Protein AF-A0A8J6HK94-F1 (afdb_monomer_lite)

Sequence (339 aa):
MFYIADLSDGECIRSDGLNLTQTWIENHKDFKSAFVTNNEGLEKVSDDVDYLLGLFYHDHLPYDLLRDKDPKGTPSLSQMTQKGLNILKRNENGFVLLVEGGRIDHGHHKNYARLALEESSEFDKTVSLIIEECGPDTLIIVTADHSHVMTLNGYGRRGNDILGYGIETEDDKPALTLTYANGPGFRYHYRSNESSILGPWIDVRNDTNRLNNPKYRQLATFELDDETHGGEDVGIFATGPGSHLIRGVIEQNYVAHLVSYAACIGPRANMNSHCNHIRSSGSKQVVLELDPRDARVAGSIPTQGEIKKKGYILSRDSEVTLSHWSRSIELVIMPLIVL

Radius of gyration: 25.7 Å; chains: 1; bounding box: 77×51×61 Å

Foldseek 3Di:
DAADQPDPPDGPQDPVNDHVVVVVCVVCVVFQEAEEAFQLRLVPDDLQGPYYDYHPDRDDADQPVPWDPDRNIHDALLSVLVSVLSNQVVPQQAAEAERELVVLQVCQQLQLNLSNVSSLVSLVVNLVSCVVSDDLLEKEKEKAPFAFQKDQDADCDPPDDCLAFRDDDPPQQTHGRIAGQEHQLQVVQAQQPDDDPVHRGDDPVPPPCSPVPSSNHHHYDYYDNTGDTDDDGMDMAIHHFQRVVPDDDDDPVVVVLSVCCRQLHDDNVVVNPVSVVLCVVDPDPPPPPDDPVVPPDDDDDDDDDDDDDDDDDDDDDDDDPPPPPPTGYYYYYYHDHHD

InterPro domains:
  IPR001952 Alkaline phosphatase [PF00245] (13-265)
  IPR001952 Alkaline phosphatase [PTHR11596] (10-271)
  IPR001952 Alkaline phosphatase [SM00098] (2-266)
  IPR017850 Alkaline-phosphatase-like, core domain superfamily [G3DSA:3.40.720.10] (4-275)
  IPR017850 Alkaline-phosphatase-like, core domain superfamily [SSF53649] (11-268)

pLDDT: mean 79.98, std 24.61, range [23.39, 98.75]

Organism: Tenebrio molitor (NCBI:txid7067)

Secondary structure (DSSP, 8-state):
----TT-SS-----TT---HHHHHHHHTTTS-EEEE-SHHHHHHS-TT-SEEEE--SSSSPPPGGGS--STTS---HHHHHHHHHHHHTT-TT--EEE---THHHHHHHTT-HHHHHHHHHHHHHHHHHHHHHS-TTEEEEEE-S-EESEEE-TTPPTT--TTSBS---SSS---BSEEEEEETHHHHHB-TT--BTTBTB--TTT-THHHH-TTPPPPEEEE-SSPPEE-S---EEEESTTGGG--SS--TTHHHHHHHHHTT-STTGGG-HHHHHHHHHS---------TTS--------------------------------S--EEEEEE----

Structure (mmCIF, N/CA/C/O backbone):
data_AF-A0A8J6HK94-F1
#
_entry.id   AF-A0A8J6HK94-F1
#
loop_
_atom_site.group_PDB
_atom_site.id
_atom_site.type_symbol
_atom_site.label_atom_id
_atom_site.label_alt_id
_atom_site.label_comp_id
_atom_site.label_asym_id
_atom_site.label_entity_id
_atom_site.label_seq_id
_atom_site.pdbx_PDB_ins_code
_atom_site.Cartn_x
_atom_site.Cartn_y
_atom_site.Cartn_z
_atom_site.occupancy
_atom_site.B_iso_or_equiv
_atom_site.auth_seq_id
_atom_site.auth_comp_id
_atom_site.auth_asym_id
_atom_site.auth_atom_id
_atom_site.pdbx_PDB_model_num
ATOM 1 N N . MET A 1 1 ? -0.524 16.997 9.187 1.00 48.81 1 MET A N 1
ATOM 2 C CA . MET A 1 1 ? 0.515 15.953 9.217 1.00 48.81 1 MET A CA 1
ATOM 3 C C . MET A 1 1 ? 1.126 15.955 10.606 1.00 48.81 1 MET A C 1
ATOM 5 O O . MET A 1 1 ? 1.497 17.029 11.082 1.00 48.81 1 MET A O 1
ATOM 9 N N . PHE A 1 2 ? 1.080 14.809 11.287 1.00 56.72 2 PHE A N 1
ATOM 10 C CA . PHE A 1 2 ? 1.763 14.608 12.563 1.00 56.72 2 PHE A CA 1
ATOM 11 C C . PHE A 1 2 ? 3.268 14.543 12.300 1.00 56.72 2 PHE A C 1
ATOM 13 O O . PHE A 1 2 ? 3.672 13.961 11.300 1.00 56.72 2 PHE A O 1
ATOM 20 N N . TYR A 1 3 ? 4.074 15.127 13.182 1.00 59.38 3 TYR A N 1
ATOM 21 C CA . TYR A 1 3 ? 5.528 15.011 13.126 1.00 59.38 3 TYR A CA 1
ATOM 22 C C . TYR A 1 3 ? 6.021 14.428 14.442 1.00 59.38 3 TYR A C 1
ATOM 24 O O . TYR A 1 3 ? 5.521 14.779 15.514 1.00 59.38 3 TYR A O 1
ATOM 32 N N . ILE A 1 4 ? 6.972 13.503 14.351 1.00 57.88 4 ILE A N 1
ATOM 33 C CA . ILE A 1 4 ? 7.616 12.905 15.516 1.00 57.88 4 ILE A CA 1
ATOM 34 C C . ILE A 1 4 ? 8.701 13.886 15.953 1.00 57.88 4 ILE A C 1
ATOM 36 O O . ILE A 1 4 ? 9.696 14.058 15.258 1.00 57.88 4 ILE A O 1
ATOM 40 N N . ALA A 1 5 ? 8.487 14.555 17.082 1.00 49.81 5 ALA A N 1
ATOM 41 C CA . ALA A 1 5 ? 9.364 15.626 17.554 1.00 49.81 5 ALA A CA 1
ATOM 42 C C . ALA A 1 5 ? 10.731 15.142 18.087 1.00 49.81 5 ALA A C 1
ATOM 44 O O . ALA A 1 5 ? 11.550 15.978 18.438 1.00 49.81 5 ALA A O 1
ATOM 45 N N . ASP A 1 6 ? 10.978 13.828 18.162 1.00 48.09 6 ASP A N 1
ATOM 46 C CA . ASP A 1 6 ? 12.102 13.257 18.927 1.00 48.09 6 ASP A CA 1
ATOM 47 C C . ASP A 1 6 ? 12.980 12.280 18.117 1.00 48.09 6 ASP A C 1
ATOM 49 O O . ASP A 1 6 ? 13.574 11.349 18.657 1.00 48.09 6 ASP A O 1
ATOM 53 N N . LEU A 1 7 ? 13.049 12.452 16.792 1.00 52.72 7 LEU A N 1
ATOM 54 C CA . LEU A 1 7 ? 14.041 11.759 15.965 1.00 52.72 7 LEU A CA 1
ATOM 55 C C . LEU A 1 7 ? 15.179 12.736 15.667 1.00 52.72 7 LEU A C 1
ATOM 57 O O . LEU A 1 7 ? 14.986 13.750 15.003 1.00 52.72 7 LEU A O 1
ATOM 61 N N . SER A 1 8 ? 16.359 12.421 16.193 1.00 43.81 8 SER A N 1
ATOM 62 C CA . SER A 1 8 ? 17.569 13.248 16.276 1.00 43.81 8 SER A CA 1
ATOM 63 C C . SER A 1 8 ? 18.220 13.667 14.945 1.00 43.81 8 SER A C 1
ATOM 65 O O . SER A 1 8 ? 19.359 14.121 14.960 1.00 43.81 8 SER A O 1
ATOM 67 N N . ASP A 1 9 ? 17.521 13.565 13.815 1.00 45.78 9 ASP A N 1
ATOM 68 C CA . ASP A 1 9 ? 17.998 13.967 12.491 1.00 45.78 9 ASP A CA 1
ATOM 69 C C . ASP A 1 9 ? 16.973 14.890 11.815 1.00 45.78 9 ASP A C 1
ATOM 71 O O . ASP A 1 9 ? 16.098 14.450 11.074 1.00 45.78 9 ASP A O 1
ATOM 75 N N . GLY A 1 10 ? 17.098 16.197 12.072 1.00 51.34 10 GLY A N 1
ATOM 76 C CA . GLY A 1 10 ? 16.345 17.243 11.375 1.00 51.34 10 GLY A CA 1
ATOM 77 C C . GLY A 1 10 ? 14.886 17.349 11.815 1.00 51.34 10 GLY A C 1
ATOM 78 O O . GLY A 1 10 ? 13.990 16.810 11.172 1.00 51.34 10 GLY A O 1
ATOM 79 N N . GLU A 1 11 ? 14.641 18.102 12.890 1.00 57.59 11 GLU A N 1
ATOM 80 C CA . GLU A 1 11 ? 13.293 18.392 13.384 1.00 57.59 11 GLU A CA 1
ATOM 81 C C . GLU A 1 11 ? 12.417 18.987 12.269 1.00 57.59 11 GLU A C 1
ATOM 83 O O . GLU A 1 11 ? 12.593 20.131 11.840 1.00 57.59 11 GLU A O 1
ATOM 88 N N . CYS A 1 12 ? 11.437 18.215 11.796 1.00 64.88 12 CYS A N 1
ATOM 89 C CA . CYS A 1 12 ? 10.386 18.749 10.946 1.00 64.88 12 CYS A CA 1
ATOM 90 C C . CYS A 1 12 ? 9.382 19.488 11.841 1.00 64.88 12 CYS A C 1
ATOM 92 O O . CYS A 1 12 ? 8.407 18.920 12.337 1.00 64.88 12 CYS A O 1
ATOM 94 N N . ILE A 1 13 ? 9.672 20.758 12.119 1.00 70.94 13 ILE A N 1
ATOM 95 C CA . ILE A 1 13 ? 8.821 21.613 12.946 1.00 70.94 13 ILE A CA 1
ATOM 96 C C . ILE A 1 13 ? 7.705 22.182 12.073 1.00 70.94 13 ILE A C 1
ATOM 98 O O . ILE A 1 13 ? 7.950 22.794 11.030 1.00 70.94 13 ILE A O 1
ATOM 102 N N . ARG A 1 14 ? 6.457 22.025 12.517 1.00 83.88 14 ARG A N 1
ATOM 103 C CA . ARG A 1 14 ? 5.319 22.680 11.867 1.00 83.88 14 ARG A CA 1
ATOM 104 C C . ARG A 1 14 ? 5.453 24.197 11.968 1.00 83.88 14 ARG A C 1
ATOM 106 O O . ARG A 1 14 ? 5.714 24.735 13.041 1.00 83.88 14 ARG A O 1
ATOM 113 N N . SER A 1 15 ? 5.172 24.905 10.876 1.00 89.75 15 SER A N 1
ATOM 114 C CA . SER A 1 15 ? 5.234 26.374 10.840 1.00 89.75 15 SER A CA 1
ATOM 115 C C . SER A 1 15 ? 4.196 27.070 11.729 1.00 89.75 15 SER A C 1
ATOM 117 O O . SER A 1 15 ? 4.314 28.265 11.975 1.00 89.75 15 SER A O 1
ATOM 119 N N . ASP A 1 16 ? 3.169 26.350 12.188 1.00 92.12 16 ASP A N 1
ATOM 120 C CA . ASP A 1 16 ? 2.157 26.849 13.124 1.00 92.12 16 ASP A CA 1
ATOM 121 C C . ASP A 1 16 ? 2.530 26.630 14.602 1.00 92.12 16 ASP A C 1
ATOM 123 O O . ASP A 1 16 ? 1.756 26.993 15.485 1.00 92.12 16 ASP A O 1
ATOM 127 N N . GLY A 1 17 ? 3.705 26.053 14.882 1.00 88.56 17 GLY A N 1
ATOM 128 C CA . GLY A 1 17 ? 4.201 25.810 16.238 1.00 88.56 17 GLY A CA 1
ATOM 129 C C . GLY A 1 17 ? 3.432 24.737 17.015 1.00 88.56 17 GLY A C 1
ATOM 130 O O . GLY A 1 17 ? 3.686 24.558 18.205 1.00 88.56 17 GLY A O 1
ATOM 131 N N . LEU A 1 18 ? 2.496 24.023 16.378 1.00 88.06 18 LEU A N 1
ATOM 132 C CA . LEU A 1 18 ? 1.714 22.982 17.040 1.00 88.06 18 LEU A CA 1
ATOM 133 C C . LEU A 1 18 ? 2.488 21.664 17.096 1.00 88.06 18 LEU A C 1
ATOM 135 O O . LEU A 1 18 ? 3.016 21.193 16.090 1.00 88.06 18 LEU A O 1
ATOM 139 N N . ASN A 1 19 ? 2.468 21.011 18.257 1.00 90.25 19 ASN A N 1
ATOM 140 C CA . ASN A 1 19 ? 2.889 19.622 18.395 1.00 90.25 19 ASN A CA 1
ATOM 141 C C . ASN A 1 19 ? 1.649 18.718 18.421 1.00 90.25 19 ASN A C 1
ATOM 143 O O . ASN A 1 19 ? 1.038 18.505 19.466 1.00 90.25 19 ASN A O 1
ATOM 147 N N . LEU A 1 20 ? 1.271 18.189 17.255 1.00 92.62 20 LEU A N 1
ATOM 148 C CA . LEU A 1 20 ? 0.042 17.404 17.120 1.00 92.62 20 LEU A CA 1
ATOM 149 C C . LEU A 1 20 ? 0.107 16.044 17.823 1.00 92.62 20 LEU A C 1
ATOM 151 O O . LEU A 1 20 ? -0.939 15.550 18.237 1.00 92.62 20 LEU A O 1
ATOM 155 N N . THR A 1 21 ? 1.289 15.437 17.983 1.00 92.19 21 THR A N 1
ATOM 156 C CA . THR A 1 21 ? 1.405 14.184 18.750 1.00 92.19 21 THR A CA 1
ATOM 157 C C . THR A 1 21 ? 1.148 14.457 20.226 1.00 92.19 21 THR A C 1
ATOM 159 O O . THR A 1 21 ? 0.360 13.745 20.842 1.00 92.19 21 THR A O 1
ATOM 162 N N . GLN A 1 22 ? 1.686 15.557 20.757 1.00 92.62 22 GLN A N 1
ATOM 163 C CA . GLN A 1 22 ? 1.382 16.010 22.112 1.00 92.62 22 GLN A CA 1
ATOM 164 C C . GLN A 1 22 ? -0.104 16.358 22.280 1.00 92.62 22 GLN A C 1
ATOM 166 O O . GLN A 1 22 ? -0.733 15.899 23.229 1.00 92.62 22 GLN A O 1
ATOM 171 N N . THR A 1 23 ? -0.698 17.092 21.332 1.00 94.62 23 THR A N 1
ATOM 172 C CA . THR A 1 23 ? -2.143 17.388 21.349 1.00 94.62 23 THR A CA 1
ATOM 173 C C . THR A 1 23 ? -2.983 16.109 21.348 1.00 94.62 23 THR A C 1
ATOM 175 O O . THR A 1 23 ? -3.980 16.022 22.061 1.00 94.62 23 THR A O 1
ATOM 178 N N . TRP A 1 24 ? -2.588 15.092 20.578 1.00 96.00 24 TRP A N 1
ATOM 179 C CA . TRP A 1 24 ? -3.278 13.804 20.568 1.00 96.00 24 TRP A CA 1
ATOM 180 C C . TRP A 1 24 ? -3.166 13.091 21.917 1.00 96.00 24 TRP A C 1
ATOM 182 O O . TRP A 1 24 ? -4.187 12.646 22.435 1.00 96.00 24 TRP A O 1
ATOM 192 N N . ILE A 1 25 ? -1.974 13.039 22.517 1.00 95.69 25 ILE A N 1
ATOM 193 C CA . ILE A 1 25 ? -1.759 12.435 23.843 1.00 95.69 25 ILE A CA 1
ATOM 194 C C . ILE A 1 25 ? -2.631 13.136 24.896 1.00 95.69 25 ILE A C 1
ATOM 196 O O . ILE A 1 25 ? -3.315 12.478 25.676 1.00 95.69 25 ILE A O 1
ATOM 200 N N . GLU A 1 26 ? -2.664 14.469 24.889 1.00 96.62 26 GLU A N 1
ATOM 201 C CA . GLU A 1 26 ? -3.460 15.262 25.833 1.00 96.62 26 GLU A CA 1
ATOM 202 C C . GLU A 1 26 ? -4.966 15.042 25.676 1.00 96.62 26 GLU A C 1
ATOM 204 O O . GLU A 1 26 ? -5.674 14.927 26.679 1.00 96.62 26 GLU A O 1
ATOM 209 N N . ASN A 1 27 ? -5.452 14.924 24.438 1.00 97.25 27 ASN A N 1
ATOM 210 C CA . ASN A 1 27 ? -6.862 14.661 24.148 1.00 97.25 27 ASN A CA 1
ATOM 211 C C . ASN A 1 27 ? -7.305 13.233 24.510 1.00 97.25 27 ASN A C 1
ATOM 213 O O . ASN A 1 27 ? -8.503 12.994 24.638 1.00 97.25 27 ASN A O 1
ATOM 217 N N . HIS A 1 28 ? -6.367 12.297 24.697 1.00 97.25 28 HIS A N 1
ATOM 218 C CA . HIS A 1 28 ? -6.658 10.899 25.035 1.00 97.25 28 HIS A CA 1
ATOM 219 C C . HIS A 1 28 ? -6.152 10.486 26.428 1.00 97.25 28 HIS A C 1
ATOM 221 O O . HIS A 1 28 ? -6.109 9.295 26.740 1.00 97.25 28 HIS A O 1
ATOM 227 N N . LYS A 1 29 ? -5.792 11.451 27.287 1.00 95.38 29 LYS A N 1
ATOM 228 C CA . LYS A 1 29 ? -5.241 11.205 28.635 1.00 95.38 29 LYS A CA 1
ATOM 229 C C . LYS A 1 29 ? -6.205 10.501 29.599 1.00 95.38 29 LYS A C 1
ATOM 231 O O . LYS A 1 29 ? -5.758 9.864 30.546 1.00 95.38 29 LYS A O 1
ATOM 236 N N . ASP A 1 30 ? -7.510 10.645 29.365 1.00 97.62 30 ASP A N 1
ATOM 237 C CA . ASP A 1 30 ? -8.571 10.049 30.186 1.00 97.62 30 ASP A CA 1
ATOM 238 C C . ASP A 1 30 ? -8.948 8.630 29.706 1.00 97.62 30 ASP A C 1
ATOM 240 O O . ASP A 1 30 ? -9.815 7.982 30.290 1.00 97.62 30 ASP A O 1
ATOM 244 N N . PHE A 1 31 ? -8.282 8.137 28.655 1.00 97.00 31 PHE A N 1
ATOM 245 C CA . PHE A 1 31 ? -8.446 6.800 28.088 1.00 97.00 31 PHE A CA 1
ATOM 246 C C . PHE A 1 31 ? -7.160 5.988 28.233 1.00 97.00 31 PHE A C 1
ATOM 248 O O . PHE A 1 31 ? -6.067 6.535 28.405 1.00 97.00 31 PHE A O 1
ATOM 255 N N . LYS A 1 32 ? -7.258 4.664 28.089 1.00 97.00 32 LYS A N 1
ATOM 256 C CA . LYS A 1 32 ? -6.085 3.798 27.984 1.00 97.00 32 LYS A CA 1
ATOM 257 C C . LYS A 1 32 ? -5.455 3.963 26.600 1.00 97.00 32 LYS A C 1
ATOM 259 O O . LYS A 1 32 ? -5.729 3.186 25.692 1.00 97.00 32 LYS A O 1
ATOM 264 N N . SER A 1 33 ? -4.639 4.996 26.424 1.00 97.38 33 SER A N 1
ATOM 265 C CA . SER A 1 33 ? -4.017 5.339 25.144 1.00 97.38 33 SER A CA 1
ATOM 266 C C . SER A 1 33 ? -2.517 5.037 25.102 1.00 97.38 33 SER A C 1
ATOM 268 O O . SER A 1 33 ? -1.842 5.004 26.132 1.00 97.38 33 SER A O 1
ATOM 270 N N . ALA A 1 34 ? -1.987 4.797 23.902 1.00 97.62 34 ALA A N 1
ATOM 271 C CA . ALA A 1 34 ? -0.559 4.606 23.670 1.00 97.62 34 ALA A CA 1
ATOM 272 C C . ALA A 1 34 ? -0.090 5.334 22.401 1.00 97.62 34 ALA A C 1
ATOM 274 O O . ALA A 1 34 ? -0.760 5.304 21.368 1.00 97.62 34 ALA A O 1
ATOM 275 N N . PHE A 1 35 ? 1.090 5.951 22.482 1.00 97.19 35 PHE A N 1
ATOM 276 C CA . PHE A 1 35 ? 1.814 6.525 21.349 1.00 97.19 35 PHE A CA 1
ATOM 277 C C . PHE A 1 35 ? 3.153 5.798 21.187 1.00 97.19 35 PHE A C 1
ATOM 279 O O . PHE A 1 35 ? 3.913 5.694 22.151 1.00 97.19 35 PHE A O 1
ATOM 286 N N . VAL A 1 36 ? 3.433 5.268 19.993 1.00 97.38 36 VAL A N 1
ATOM 287 C CA . VAL A 1 36 ? 4.621 4.437 19.724 1.00 97.38 36 VAL A CA 1
ATOM 288 C C . VAL A 1 36 ? 5.281 4.789 18.397 1.00 97.38 36 VAL A C 1
ATOM 290 O O . VAL A 1 36 ? 4.616 5.218 17.455 1.00 97.38 36 VAL A O 1
ATOM 293 N N . THR A 1 37 ? 6.597 4.580 18.321 1.00 96.50 37 THR A N 1
ATOM 294 C CA . THR A 1 37 ? 7.414 5.024 17.179 1.00 96.50 37 THR A CA 1
ATOM 295 C C . THR A 1 37 ? 8.379 3.976 16.625 1.00 96.50 37 THR A C 1
ATOM 297 O O . THR A 1 37 ? 9.155 4.277 15.726 1.00 96.50 37 THR A O 1
ATOM 300 N N . ASN A 1 38 ? 8.345 2.735 17.120 1.00 97.00 38 ASN A N 1
ATOM 301 C CA . ASN A 1 38 ? 9.201 1.641 16.641 1.00 97.00 38 ASN A CA 1
ATOM 302 C C . ASN A 1 38 ? 8.574 0.257 16.894 1.00 97.00 38 ASN A C 1
ATOM 304 O O . ASN A 1 38 ? 7.516 0.155 17.524 1.00 97.00 38 ASN A O 1
ATOM 308 N N . ASN A 1 39 ? 9.250 -0.793 16.413 1.00 98.00 39 ASN A N 1
ATOM 309 C CA . ASN A 1 39 ? 8.874 -2.202 16.588 1.00 98.00 39 ASN A CA 1
ATOM 310 C C . ASN A 1 39 ? 8.616 -2.583 18.051 1.00 98.00 39 ASN A C 1
ATOM 312 O O . ASN A 1 39 ? 7.545 -3.088 18.378 1.00 98.00 39 ASN A O 1
ATOM 316 N N . GLU A 1 40 ? 9.573 -2.304 18.937 1.00 98.00 40 GLU A N 1
ATOM 317 C CA . GLU A 1 40 ? 9.483 -2.643 20.362 1.00 98.00 40 GLU A CA 1
ATOM 318 C C . GLU A 1 40 ? 8.292 -1.953 21.036 1.00 98.00 40 GLU A C 1
ATOM 320 O O . GLU A 1 40 ? 7.593 -2.552 21.854 1.00 98.00 40 GLU A O 1
ATOM 325 N N . GLY A 1 41 ? 8.061 -0.684 20.695 1.00 97.94 41 GLY A N 1
ATOM 326 C CA . GLY A 1 41 ? 6.915 0.079 21.163 1.00 97.94 41 GLY A CA 1
ATOM 327 C C . GLY A 1 41 ? 5.612 -0.588 20.745 1.00 97.94 41 GLY A C 1
ATOM 328 O O . GLY A 1 41 ? 4.784 -0.869 21.605 1.00 97.94 41 GLY A O 1
ATOM 329 N N . LEU A 1 42 ? 5.453 -0.889 19.453 1.00 98.44 42 LEU A N 1
ATOM 330 C CA . LEU A 1 42 ? 4.248 -1.531 18.921 1.00 98.44 42 LEU A CA 1
ATOM 331 C C . LEU A 1 42 ? 3.978 -2.898 19.567 1.00 98.44 42 LEU A C 1
ATOM 333 O O . LEU A 1 42 ? 2.838 -3.193 19.924 1.00 98.44 42 LEU A O 1
ATOM 337 N N . GLU A 1 43 ? 5.017 -3.714 19.741 1.00 97.62 43 GLU A N 1
ATOM 338 C CA . GLU A 1 43 ? 4.916 -5.051 20.335 1.00 97.62 43 GLU A CA 1
ATOM 339 C C . GLU A 1 43 ? 4.442 -4.999 21.794 1.00 97.62 43 GLU A C 1
ATOM 341 O O . GLU A 1 43 ? 3.563 -5.764 22.191 1.00 97.62 43 GLU A O 1
ATOM 346 N N . LYS A 1 44 ? 4.978 -4.061 22.585 1.00 97.75 44 LYS A N 1
ATOM 347 C CA . LYS A 1 44 ? 4.665 -3.923 24.017 1.00 97.75 44 LYS A CA 1
ATOM 348 C C . LYS A 1 44 ? 3.296 -3.316 24.305 1.00 97.75 44 LYS A C 1
ATOM 350 O O . LYS A 1 44 ? 2.840 -3.390 25.449 1.00 97.75 44 LYS A O 1
ATOM 355 N N . VAL A 1 45 ? 2.651 -2.689 23.320 1.00 97.94 45 VAL A N 1
ATOM 356 C CA . VAL A 1 45 ? 1.298 -2.155 23.506 1.00 97.94 45 VAL A CA 1
ATOM 357 C C . VAL A 1 45 ? 0.349 -3.311 23.781 1.00 97.94 45 VAL A C 1
ATOM 359 O O . VAL A 1 45 ? 0.205 -4.225 22.969 1.00 97.94 45 VAL A O 1
ATOM 362 N N . SER A 1 46 ? -0.313 -3.242 24.933 1.00 97.19 46 SER A N 1
ATOM 363 C CA . SER A 1 46 ? -1.362 -4.187 25.292 1.00 97.19 46 SER A CA 1
ATOM 364 C C . SER A 1 46 ? -2.531 -4.071 24.321 1.00 97.19 46 SER A C 1
ATOM 366 O O . SER A 1 46 ? -2.942 -2.965 23.976 1.00 97.19 46 SER A O 1
ATOM 368 N N . ASP A 1 47 ? -3.105 -5.200 23.922 1.00 97.31 47 ASP A N 1
ATOM 369 C CA . ASP A 1 47 ? -4.211 -5.218 22.960 1.00 97.31 47 ASP A CA 1
ATOM 370 C C . ASP A 1 47 ? -5.489 -4.579 23.525 1.00 97.31 47 ASP A C 1
ATOM 372 O O . ASP A 1 47 ? -6.388 -4.228 22.767 1.00 97.31 47 ASP A O 1
ATOM 376 N N . ASP A 1 48 ? -5.565 -4.378 24.848 1.00 97.19 48 ASP A N 1
ATOM 377 C CA . ASP A 1 48 ? -6.719 -3.789 25.517 1.00 97.19 48 ASP A CA 1
ATOM 378 C C . ASP A 1 48 ? -6.749 -2.240 25.551 1.00 97.19 48 ASP A C 1
ATOM 380 O O . ASP A 1 48 ? -7.627 -1.670 26.199 1.00 97.19 48 ASP A O 1
ATOM 384 N N . VAL A 1 49 ? -5.833 -1.547 24.859 1.00 97.88 49 VAL A N 1
ATOM 385 C CA . VAL A 1 49 ? -5.824 -0.069 24.745 1.00 97.88 49 VAL A CA 1
ATOM 386 C C . VAL A 1 49 ? -7.063 0.479 24.034 1.00 97.88 49 VAL A C 1
ATOM 388 O O . VAL A 1 49 ? -7.500 -0.066 23.029 1.00 97.88 49 VAL A O 1
ATOM 391 N N . ASP A 1 50 ? -7.619 1.589 24.506 1.00 97.19 50 ASP A N 1
ATOM 392 C CA . ASP A 1 50 ? -8.742 2.265 23.847 1.00 97.19 50 ASP A CA 1
ATOM 393 C C . ASP A 1 50 ? -8.296 2.963 22.552 1.00 97.19 50 ASP A C 1
ATOM 395 O O . ASP A 1 50 ? -9.016 2.951 21.556 1.00 97.19 50 ASP A O 1
ATOM 399 N N . TYR A 1 51 ? -7.093 3.551 22.558 1.00 97.88 51 TYR A N 1
ATOM 400 C CA . TYR A 1 51 ? -6.544 4.303 21.428 1.00 97.88 51 TYR A CA 1
ATOM 401 C C . TYR A 1 51 ? -5.052 4.025 21.236 1.00 97.88 51 TYR A C 1
ATOM 403 O O . TYR A 1 51 ? -4.269 4.067 22.184 1.00 97.88 51 TYR A O 1
ATOM 411 N N . LEU A 1 52 ? -4.639 3.810 19.989 1.00 98.12 52 LEU A N 1
ATOM 412 C CA . LEU A 1 52 ? -3.239 3.642 19.608 1.00 98.12 52 LEU A CA 1
ATOM 413 C C . LEU A 1 52 ? -2.903 4.581 18.449 1.00 98.12 52 LEU A C 1
ATOM 415 O O . LEU A 1 52 ? -3.559 4.538 17.411 1.00 98.12 52 LEU A O 1
ATOM 419 N N . LEU A 1 53 ? -1.851 5.383 18.613 1.00 98.19 53 LEU A N 1
ATOM 420 C CA . LEU A 1 53 ? -1.220 6.129 17.527 1.00 98.19 53 LEU A CA 1
ATOM 421 C C . LEU A 1 53 ? 0.202 5.602 17.316 1.00 98.19 53 LEU A C 1
ATOM 423 O O . LEU A 1 53 ? 1.076 5.778 18.165 1.00 98.19 53 LEU A O 1
ATOM 427 N N . GLY A 1 54 ? 0.430 4.954 16.176 1.00 97.31 54 GLY A N 1
ATOM 428 C CA . GLY A 1 54 ? 1.752 4.514 15.738 1.00 97.31 54 GLY A CA 1
ATOM 429 C C . GLY A 1 54 ? 2.281 5.413 14.627 1.00 97.31 54 GLY A C 1
ATOM 430 O O . GLY A 1 54 ? 1.664 5.485 13.568 1.00 97.31 54 GLY A O 1
ATOM 431 N N . LEU A 1 55 ? 3.409 6.087 14.852 1.00 96.31 55 LEU A N 1
ATOM 432 C CA . LEU A 1 55 ? 4.116 6.867 13.830 1.00 96.31 55 LEU A CA 1
ATOM 433 C C . LEU A 1 55 ? 5.565 6.388 13.788 1.00 96.31 55 LEU A C 1
ATOM 435 O O . LEU A 1 55 ? 6.349 6.731 14.664 1.00 96.31 55 LEU A O 1
ATOM 439 N N . PHE A 1 56 ? 5.917 5.564 12.803 1.00 95.56 56 PHE A N 1
ATOM 440 C CA . PHE A 1 56 ? 7.191 4.830 12.814 1.00 95.56 56 PHE A CA 1
ATOM 441 C C . PHE A 1 56 ? 8.290 5.462 11.956 1.00 95.56 56 PHE A C 1
ATOM 443 O O . PHE A 1 56 ? 9.412 4.970 11.930 1.00 95.56 56 PHE A O 1
ATOM 450 N N . TYR A 1 57 ? 7.983 6.538 11.233 1.00 91.56 57 TYR A N 1
ATOM 451 C CA . TYR A 1 57 ? 8.953 7.249 10.409 1.00 91.56 57 TYR A CA 1
ATOM 452 C C . TYR A 1 57 ? 8.577 8.729 10.296 1.00 91.56 57 TYR A C 1
ATOM 454 O O . TYR A 1 57 ? 7.440 9.111 10.571 1.00 91.56 57 TYR A O 1
ATOM 462 N N . HIS A 1 58 ? 9.545 9.573 9.936 1.00 86.38 58 HIS A N 1
ATOM 463 C CA . HIS A 1 58 ? 9.347 11.025 9.813 1.00 86.38 58 HIS A CA 1
ATOM 464 C C . HIS A 1 58 ? 8.603 11.428 8.527 1.00 86.38 58 HIS A C 1
ATOM 466 O O . HIS A 1 58 ? 8.082 12.537 8.437 1.00 86.38 58 HIS A O 1
ATOM 472 N N . ASP A 1 59 ? 8.570 10.521 7.555 1.00 87.88 59 ASP A N 1
ATOM 473 C CA . ASP A 1 59 ? 7.870 10.612 6.276 1.00 87.88 59 ASP A CA 1
ATOM 474 C C . ASP A 1 59 ? 7.229 9.232 5.992 1.00 87.88 59 ASP A C 1
ATOM 476 O O . ASP A 1 59 ? 6.863 8.511 6.923 1.00 87.88 59 ASP A O 1
ATOM 480 N N . HIS A 1 60 ? 7.122 8.817 4.734 1.00 91.69 60 HIS A N 1
ATOM 481 C CA . HIS A 1 60 ? 6.774 7.459 4.336 1.00 91.69 60 HIS A CA 1
ATOM 482 C C . HIS A 1 60 ? 7.660 6.406 5.009 1.00 91.69 60 HIS A C 1
ATOM 484 O O . HIS A 1 60 ? 8.880 6.565 5.092 1.00 91.69 60 HIS A O 1
ATOM 490 N N . LEU A 1 61 ? 7.060 5.279 5.400 1.00 95.25 61 LEU A N 1
ATOM 491 C CA . LEU A 1 61 ? 7.818 4.118 5.861 1.00 95.25 61 LEU A CA 1
ATOM 492 C C . LEU A 1 61 ? 8.866 3.702 4.809 1.00 95.25 61 LEU A C 1
ATOM 494 O O . LEU A 1 61 ? 8.616 3.820 3.601 1.00 95.25 61 LEU A O 1
ATOM 498 N N . PRO A 1 62 ? 10.041 3.200 5.230 1.00 96.62 62 PRO A N 1
ATOM 499 C CA . PRO A 1 62 ? 10.957 2.549 4.303 1.00 96.62 62 PRO A CA 1
ATOM 500 C C . PRO A 1 62 ? 10.255 1.377 3.599 1.00 96.62 62 PRO A C 1
ATOM 502 O O . PRO A 1 62 ? 9.340 0.775 4.150 1.00 96.62 62 PRO A O 1
ATOM 505 N N . TYR A 1 63 ? 10.716 1.034 2.392 1.00 98.44 63 TYR A N 1
ATOM 506 C CA . TYR A 1 63 ? 10.290 -0.204 1.725 1.00 98.44 63 TYR A CA 1
ATOM 507 C C . TYR A 1 63 ? 10.547 -1.411 2.646 1.00 98.44 63 TYR A C 1
ATOM 509 O O . TYR A 1 63 ? 11.603 -1.449 3.281 1.00 98.44 63 TYR A O 1
ATOM 517 N N . ASP A 1 64 ? 9.658 -2.403 2.695 1.00 97.94 64 ASP A N 1
ATOM 518 C CA . ASP A 1 64 ? 9.764 -3.595 3.548 1.00 97.94 64 ASP A CA 1
ATOM 519 C C . ASP A 1 64 ? 11.087 -4.341 3.337 1.00 97.94 64 ASP A C 1
ATOM 521 O O . ASP A 1 64 ? 11.736 -4.761 4.299 1.00 97.94 64 ASP A O 1
ATOM 525 N N . LEU A 1 65 ? 11.555 -4.421 2.085 1.00 97.56 65 LEU A N 1
ATOM 526 C CA . LEU A 1 65 ? 12.854 -5.020 1.765 1.00 97.56 65 LEU A CA 1
ATOM 527 C C . LEU A 1 65 ? 14.034 -4.264 2.407 1.00 97.56 65 LEU A C 1
ATOM 529 O O . LEU A 1 65 ? 15.073 -4.862 2.678 1.00 97.56 65 LEU A O 1
ATOM 533 N N . LEU A 1 66 ? 13.898 -2.953 2.623 1.00 97.62 66 LEU A N 1
ATOM 534 C CA . LEU A 1 66 ? 14.969 -2.055 3.071 1.00 97.62 66 LEU A CA 1
ATOM 535 C C . LEU A 1 66 ? 14.804 -1.551 4.510 1.00 97.62 66 LEU A C 1
ATOM 537 O O . LEU A 1 66 ? 15.663 -0.806 4.983 1.00 97.62 66 LEU A O 1
ATOM 541 N N . ARG A 1 67 ? 13.706 -1.889 5.188 1.00 96.75 67 ARG A N 1
ATOM 542 C CA . ARG A 1 67 ? 13.435 -1.396 6.537 1.00 96.75 67 ARG A CA 1
ATOM 543 C C . ARG A 1 67 ? 14.378 -2.013 7.561 1.00 96.75 67 ARG A C 1
ATOM 545 O O . ARG A 1 67 ? 14.769 -3.176 7.444 1.00 96.75 67 ARG A O 1
ATOM 552 N N . ASP A 1 68 ? 14.662 -1.251 8.610 1.00 97.38 68 ASP A N 1
ATOM 553 C CA . ASP A 1 68 ? 15.290 -1.798 9.805 1.00 97.38 68 ASP A CA 1
ATOM 554 C C . ASP A 1 68 ? 14.270 -2.661 10.564 1.00 97.38 68 ASP A C 1
ATOM 556 O O . ASP A 1 68 ? 13.174 -2.202 10.902 1.00 97.38 68 ASP A O 1
ATOM 560 N N . LYS A 1 69 ? 14.622 -3.929 10.788 1.00 97.25 69 LYS A N 1
ATOM 561 C CA . LYS A 1 69 ? 13.774 -4.931 11.449 1.00 97.25 69 LYS A CA 1
ATOM 562 C C . LYS A 1 69 ? 14.118 -5.089 12.931 1.00 97.25 69 LYS A C 1
ATOM 564 O O . LYS A 1 69 ? 13.446 -5.856 13.618 1.00 97.25 69 LYS A O 1
ATOM 569 N N . ASP A 1 70 ? 15.126 -4.368 13.420 1.00 97.62 70 ASP A N 1
ATOM 570 C CA . ASP A 1 70 ? 15.529 -4.383 14.820 1.00 97.62 70 ASP A CA 1
ATOM 571 C C . ASP A 1 70 ? 14.436 -3.784 15.725 1.00 97.62 70 ASP A C 1
ATOM 573 O O . ASP A 1 70 ? 13.527 -3.090 15.252 1.00 97.62 70 ASP A O 1
ATOM 577 N N . PRO A 1 71 ? 14.511 -3.984 17.054 1.00 97.38 71 PRO A N 1
ATOM 578 C CA . PRO A 1 71 ? 13.524 -3.447 17.996 1.00 97.38 71 PRO A CA 1
ATOM 579 C C . PRO A 1 71 ? 13.320 -1.922 17.906 1.00 97.38 71 PRO A C 1
ATOM 581 O O . PRO A 1 71 ? 12.236 -1.425 18.208 1.00 97.38 71 PRO A O 1
ATOM 584 N N . LYS A 1 72 ? 14.339 -1.169 17.472 1.00 96.44 72 LYS A N 1
ATOM 585 C CA . LYS A 1 72 ? 14.261 0.288 17.255 1.00 96.44 72 LYS A CA 1
ATOM 586 C C . LYS A 1 72 ? 13.906 0.690 15.819 1.00 96.44 72 LYS A C 1
ATOM 588 O O . LYS A 1 72 ? 13.717 1.877 15.574 1.00 96.44 72 LYS A O 1
ATOM 593 N N . GLY A 1 73 ? 13.788 -0.279 14.916 1.00 96.19 73 GLY A N 1
ATOM 594 C CA . GLY A 1 73 ? 13.371 -0.087 13.535 1.00 96.19 73 GLY A CA 1
ATOM 595 C C . GLY A 1 73 ? 11.854 0.040 13.376 1.00 96.19 73 GLY A C 1
ATOM 596 O O . GLY A 1 73 ? 11.123 0.350 14.323 1.00 96.19 73 GLY A O 1
ATOM 597 N N . THR A 1 74 ? 11.372 -0.223 12.162 1.00 96.69 74 THR A N 1
ATOM 598 C CA . THR A 1 74 ? 9.973 -0.002 11.771 1.00 96.69 74 THR A CA 1
ATOM 599 C C . THR A 1 74 ? 9.217 -1.314 11.530 1.00 96.69 74 THR A C 1
ATOM 601 O O . THR A 1 74 ? 9.796 -2.258 10.968 1.00 96.69 74 THR A O 1
ATOM 604 N N . PRO A 1 75 ? 7.922 -1.380 11.889 1.00 98.19 75 PRO A N 1
ATOM 605 C CA . PRO A 1 75 ? 7.095 -2.558 11.649 1.00 98.19 75 PRO A CA 1
ATOM 606 C C . PRO A 1 75 ? 6.765 -2.720 10.168 1.00 98.19 75 PRO A C 1
ATOM 608 O O . PRO A 1 75 ? 6.724 -1.743 9.420 1.00 98.19 75 PRO A O 1
ATOM 611 N N . SER A 1 76 ? 6.528 -3.961 9.743 1.00 98.50 76 SER A N 1
ATOM 612 C CA . SER A 1 76 ? 5.918 -4.243 8.442 1.00 98.50 76 SER A CA 1
ATOM 613 C C . SER A 1 76 ? 4.429 -3.897 8.430 1.00 98.50 76 SER A C 1
ATOM 615 O O . SER A 1 76 ? 3.799 -3.720 9.480 1.00 98.50 76 SER A O 1
ATOM 617 N N . LEU A 1 77 ? 3.846 -3.862 7.229 1.00 98.44 77 LEU A N 1
ATOM 618 C CA . LEU A 1 77 ? 2.406 -3.688 7.050 1.00 98.44 77 LEU A CA 1
ATOM 619 C C . LEU A 1 77 ? 1.614 -4.789 7.770 1.00 98.44 77 LEU A C 1
ATOM 621 O O . LEU A 1 77 ? 0.650 -4.482 8.478 1.00 98.44 77 LEU A O 1
ATOM 625 N N . SER A 1 78 ? 2.069 -6.041 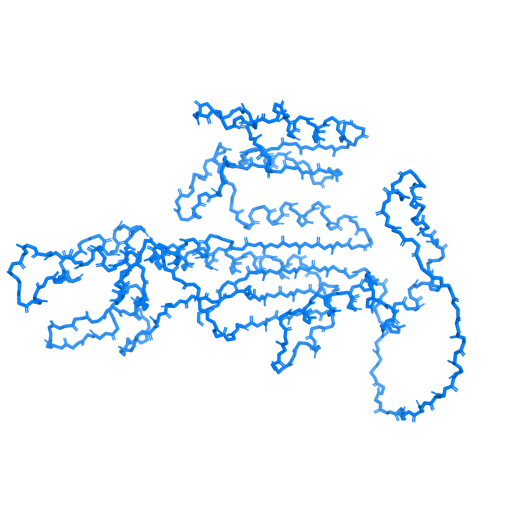7.681 1.00 98.44 78 SER A N 1
ATOM 626 C CA . SER A 1 78 ? 1.467 -7.171 8.397 1.00 98.44 78 SER A CA 1
ATOM 627 C C . SER A 1 78 ? 1.532 -7.009 9.920 1.00 98.44 78 SER A C 1
ATOM 629 O O . SER A 1 78 ? 0.531 -7.230 10.598 1.00 98.44 78 SER A O 1
ATOM 631 N N . GLN A 1 79 ? 2.658 -6.547 10.477 1.00 98.62 79 GLN A N 1
ATOM 632 C CA . GLN A 1 79 ? 2.800 -6.315 11.922 1.00 98.62 79 GLN A CA 1
ATOM 633 C C . GLN A 1 79 ? 1.867 -5.204 12.425 1.00 98.62 79 GLN A C 1
ATOM 635 O O . GLN A 1 79 ? 1.215 -5.364 13.461 1.00 98.62 79 GLN A O 1
ATOM 640 N N . MET A 1 80 ? 1.770 -4.092 11.689 1.00 98.75 80 MET A N 1
ATOM 641 C CA . MET A 1 80 ? 0.835 -3.007 12.014 1.00 98.75 80 MET A CA 1
ATOM 642 C C . MET A 1 80 ? -0.618 -3.480 11.934 1.00 98.75 80 MET A C 1
ATOM 644 O O . MET A 1 80 ? -1.414 -3.198 12.831 1.00 98.75 80 MET A O 1
ATOM 648 N N . THR A 1 81 ? -0.945 -4.244 10.892 1.00 98.50 81 THR A N 1
ATOM 649 C CA . THR A 1 81 ? -2.291 -4.776 10.660 1.00 98.50 81 THR A CA 1
ATOM 650 C C . THR A 1 81 ? -2.696 -5.764 11.745 1.00 98.50 81 THR A C 1
ATOM 652 O O . THR A 1 81 ? -3.785 -5.621 12.295 1.00 98.50 81 THR A O 1
ATOM 655 N N . GLN A 1 82 ? -1.818 -6.695 12.136 1.00 98.50 82 GLN A N 1
ATOM 656 C CA . GLN A 1 82 ? -2.086 -7.624 13.238 1.00 98.50 82 GLN A CA 1
ATOM 657 C C . GLN A 1 82 ? -2.428 -6.872 14.525 1.00 98.50 82 GLN A C 1
ATOM 659 O O . GLN A 1 82 ? -3.427 -7.172 15.176 1.00 98.50 82 GLN A O 1
ATOM 664 N N . LYS A 1 83 ? -1.618 -5.872 14.901 1.00 98.50 83 LYS A N 1
ATOM 665 C CA . LYS A 1 83 ? -1.873 -5.092 16.118 1.00 98.50 83 LYS A CA 1
ATOM 666 C C . LYS A 1 83 ? -3.197 -4.332 16.023 1.00 98.50 83 LYS A C 1
ATOM 668 O O . LYS A 1 83 ? -3.966 -4.336 16.982 1.00 98.50 83 LYS A O 1
ATOM 673 N N . GLY A 1 84 ? -3.479 -3.722 14.870 1.00 98.06 84 GLY A N 1
ATOM 674 C CA . GLY A 1 84 ? -4.756 -3.061 14.601 1.00 98.06 84 GLY A CA 1
ATOM 675 C C . GLY A 1 84 ? -5.943 -4.011 14.767 1.00 98.06 84 GLY A C 1
ATOM 676 O O . GLY A 1 84 ? -6.880 -3.692 15.495 1.00 98.06 84 GLY A O 1
ATOM 677 N N . LEU A 1 85 ? -5.876 -5.205 14.174 1.00 97.38 85 LEU A N 1
ATOM 678 C CA . LEU A 1 85 ? -6.905 -6.239 14.301 1.00 97.38 85 LEU A CA 1
ATOM 679 C C . LEU A 1 85 ? -7.101 -6.681 15.754 1.00 97.38 85 LEU A C 1
ATOM 681 O O . LEU A 1 85 ? -8.239 -6.707 16.220 1.00 97.38 85 LEU A O 1
ATOM 685 N N . ASN A 1 86 ? -6.023 -6.969 16.491 1.00 97.38 86 ASN A N 1
ATOM 686 C CA . ASN A 1 86 ? -6.109 -7.379 17.897 1.00 97.38 86 ASN A CA 1
ATOM 687 C C . ASN A 1 86 ? -6.849 -6.343 18.758 1.00 97.38 86 ASN A C 1
ATOM 689 O O . ASN A 1 86 ? -7.643 -6.701 19.630 1.00 97.38 86 ASN A O 1
ATOM 693 N N . ILE A 1 87 ? -6.610 -5.054 18.503 1.00 97.62 87 ILE A N 1
ATOM 694 C CA . ILE A 1 87 ? -7.256 -3.956 19.226 1.00 97.62 87 ILE A CA 1
ATOM 695 C C . ILE A 1 87 ? -8.721 -3.811 18.794 1.00 97.62 87 ILE A C 1
ATOM 697 O O . ILE A 1 87 ? -9.599 -3.741 19.656 1.00 97.62 87 ILE A O 1
ATOM 701 N N . LEU A 1 88 ? -8.987 -3.771 17.483 1.00 96.25 88 LEU A N 1
ATOM 702 C CA . LEU A 1 88 ? -10.298 -3.449 16.904 1.00 96.25 88 LEU A CA 1
ATOM 703 C C . LEU A 1 88 ? -11.339 -4.561 17.085 1.00 96.25 88 LEU A C 1
ATOM 705 O O . LEU A 1 88 ? -12.502 -4.258 17.360 1.00 96.25 88 LEU A O 1
ATOM 709 N N . LYS A 1 89 ? -10.935 -5.836 17.005 1.00 94.44 89 LYS A N 1
ATOM 710 C CA . LYS A 1 89 ? -11.823 -7.007 17.165 1.00 94.44 89 LYS A CA 1
ATOM 711 C C . LYS A 1 89 ? -12.520 -7.086 18.521 1.00 94.44 89 LYS A C 1
ATOM 713 O O . LYS A 1 89 ? -13.506 -7.799 18.674 1.00 94.44 89 LYS A O 1
ATOM 718 N N . ARG A 1 90 ? -12.028 -6.362 19.529 1.00 94.19 90 ARG A N 1
ATOM 719 C CA . ARG A 1 90 ? -12.680 -6.296 20.844 1.00 94.19 90 ARG A CA 1
ATOM 720 C C . ARG A 1 90 ? -14.004 -5.538 20.812 1.00 94.19 90 ARG A C 1
ATOM 722 O O . ARG A 1 90 ? -14.808 -5.701 21.727 1.00 94.19 90 ARG A O 1
ATOM 729 N N . ASN A 1 91 ? -14.236 -4.695 19.805 1.00 93.00 91 ASN A N 1
ATOM 730 C CA . ASN A 1 91 ? -15.508 -4.004 19.672 1.00 93.00 91 ASN A CA 1
ATOM 731 C C . ASN A 1 91 ? -16.579 -4.961 19.139 1.00 93.00 91 ASN A C 1
ATOM 733 O O . ASN A 1 91 ? -16.635 -5.245 17.946 1.00 93.00 91 ASN A O 1
ATOM 737 N N . GLU A 1 92 ? -17.489 -5.389 20.013 1.00 90.75 92 GLU A N 1
ATOM 738 C CA . GLU A 1 92 ? -18.599 -6.271 19.640 1.00 90.75 92 GLU A CA 1
ATOM 739 C C . GLU A 1 92 ? -19.533 -5.661 18.584 1.00 90.75 92 GLU A C 1
ATOM 741 O O . GLU A 1 92 ? -20.261 -6.409 17.939 1.00 90.75 92 GLU A O 1
ATOM 746 N N . ASN A 1 93 ? -19.511 -4.336 18.369 1.00 89.06 93 ASN A N 1
ATOM 747 C CA . ASN A 1 93 ? -20.267 -3.650 17.309 1.00 89.06 93 ASN A CA 1
ATOM 748 C C . ASN A 1 93 ? -19.549 -3.640 15.944 1.00 89.06 93 ASN A C 1
ATOM 750 O O . ASN A 1 93 ? -20.065 -3.050 14.995 1.00 89.06 93 ASN A O 1
ATOM 754 N N . GLY A 1 94 ? -18.389 -4.295 15.835 1.00 90.69 94 GLY A N 1
ATOM 755 C CA . GLY A 1 94 ? -17.583 -4.372 14.619 1.00 90.69 94 GLY A CA 1
ATOM 756 C C . GLY A 1 94 ? -16.639 -3.183 14.440 1.00 90.69 94 GLY A C 1
ATOM 757 O O . GLY A 1 94 ? -16.560 -2.273 15.271 1.00 90.69 94 GLY A O 1
ATOM 758 N N . PHE A 1 95 ? -15.901 -3.195 13.334 1.00 94.00 95 PHE A N 1
ATOM 759 C CA . PHE A 1 95 ? -14.927 -2.160 12.998 1.00 94.00 95 PHE A CA 1
ATOM 760 C C . PHE A 1 95 ? -14.811 -1.954 11.487 1.00 94.00 95 PHE A C 1
ATOM 762 O O . PHE A 1 95 ? -15.193 -2.805 10.685 1.00 94.00 95 PHE A O 1
ATOM 769 N N . VAL A 1 96 ? -14.236 -0.810 11.116 1.00 94.81 96 VAL A N 1
ATOM 770 C CA . VAL A 1 96 ? -13.742 -0.540 9.766 1.00 94.81 96 VAL A CA 1
ATOM 771 C C . VAL A 1 96 ? -12.232 -0.384 9.853 1.00 94.81 96 VAL A C 1
ATOM 773 O O . VAL A 1 96 ? -11.739 0.393 10.670 1.00 94.81 96 VAL A O 1
ATOM 776 N N . LEU A 1 97 ? -11.514 -1.110 9.007 1.00 96.12 97 LEU A N 1
ATOM 777 C CA . LEU A 1 97 ? -10.068 -1.063 8.877 1.00 96.12 97 LEU A CA 1
ATOM 778 C C . LEU A 1 97 ? -9.705 -0.736 7.423 1.00 96.12 97 LEU A C 1
ATOM 780 O O . LEU A 1 97 ? -10.222 -1.339 6.485 1.00 96.12 97 LEU A O 1
ATOM 784 N N . LEU A 1 98 ? -8.809 0.229 7.244 1.00 96.75 98 LEU A N 1
ATOM 785 C CA . LEU A 1 98 ? -8.187 0.545 5.962 1.00 96.75 98 LEU A CA 1
ATOM 786 C C . LEU A 1 98 ? -6.709 0.165 6.062 1.00 96.75 98 LEU A C 1
ATOM 788 O O . LEU A 1 98 ? -6.031 0.624 6.981 1.00 96.75 98 LEU A O 1
ATOM 792 N N . VAL A 1 99 ? -6.228 -0.664 5.138 1.00 97.56 99 VAL A N 1
ATOM 793 C CA . VAL A 1 99 ? -4.826 -1.110 5.092 1.00 97.56 99 VAL A CA 1
ATOM 794 C C . VAL A 1 99 ? -4.253 -0.810 3.718 1.00 97.56 99 VAL A C 1
ATOM 796 O O . VAL A 1 99 ? -4.695 -1.387 2.734 1.00 97.56 99 VAL A O 1
ATOM 799 N N . GLU A 1 100 ? -3.261 0.070 3.642 1.00 97.38 100 GLU A N 1
ATOM 800 C CA . GLU A 1 100 ? -2.730 0.569 2.374 1.00 97.38 100 GLU A CA 1
ATOM 801 C C . GLU A 1 100 ? -1.294 0.100 2.115 1.00 97.38 100 GLU A C 1
ATOM 803 O O . GLU A 1 100 ? -0.387 0.351 2.909 1.00 97.38 100 GLU A O 1
ATOM 808 N N . GLY A 1 101 ? -1.076 -0.531 0.957 1.00 96.19 101 GLY A N 1
ATOM 809 C CA . GLY A 1 101 ? 0.247 -0.865 0.420 1.00 96.19 101 GLY A CA 1
ATOM 810 C C . GLY A 1 101 ? 0.906 0.307 -0.318 1.00 96.19 101 GLY A C 1
ATOM 811 O O . GLY A 1 101 ? 1.415 0.136 -1.420 1.00 96.19 101 GLY A O 1
ATOM 812 N N . GLY A 1 102 ? 0.895 1.512 0.256 1.00 94.12 102 GLY A N 1
ATOM 813 C CA . GLY A 1 102 ? 1.170 2.766 -0.472 1.00 94.12 102 GLY A CA 1
ATOM 814 C C . GLY A 1 102 ? 2.610 2.948 -0.972 1.00 94.12 102 GLY A C 1
ATOM 815 O O . GLY A 1 102 ? 2.935 3.900 -1.674 1.00 94.12 102 GLY A O 1
ATOM 816 N N . ARG A 1 103 ? 3.532 2.052 -0.615 1.00 97.50 103 ARG A N 1
ATOM 817 C CA . ARG A 1 103 ? 4.904 2.052 -1.147 1.00 97.50 103 ARG A CA 1
ATOM 818 C C . ARG A 1 103 ? 5.018 1.342 -2.497 1.00 97.50 103 ARG A C 1
ATOM 820 O O . A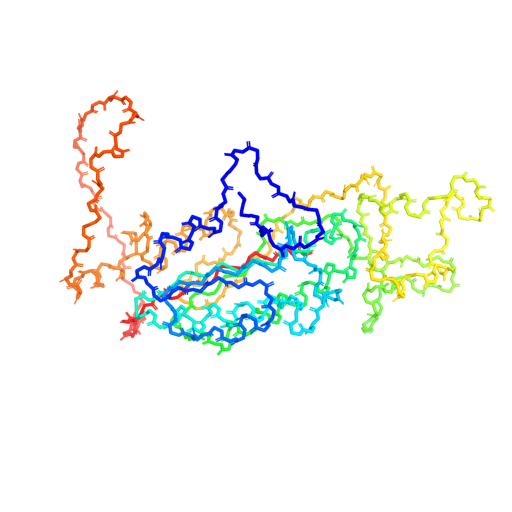RG A 1 103 ? 6.043 1.520 -3.153 1.00 97.50 103 ARG A O 1
ATOM 827 N N . ILE A 1 104 ? 3.993 0.603 -2.934 1.00 98.31 104 ILE A N 1
ATOM 828 C CA . ILE A 1 104 ? 3.945 0.027 -4.286 1.00 98.31 104 ILE A CA 1
ATOM 829 C C . ILE A 1 104 ? 4.012 1.161 -5.328 1.00 98.31 104 ILE A C 1
ATOM 831 O O . ILE A 1 104 ? 4.876 1.121 -6.206 1.00 98.31 104 ILE A O 1
ATOM 835 N N . ASP A 1 105 ? 3.209 2.217 -5.141 1.00 98.06 105 ASP A N 1
ATOM 836 C CA . ASP A 1 105 ? 3.146 3.422 -5.992 1.00 98.06 105 ASP A CA 1
ATOM 837 C C . ASP A 1 105 ? 4.519 4.094 -6.103 1.00 98.06 105 ASP A C 1
ATOM 839 O O . ASP A 1 105 ? 5.109 4.222 -7.176 1.00 98.06 105 ASP A O 1
ATOM 843 N N . HIS A 1 106 ? 5.109 4.406 -4.948 1.00 97.94 106 HIS A N 1
ATOM 844 C CA . HIS A 1 106 ? 6.429 5.021 -4.868 1.00 97.94 106 HIS A CA 1
ATOM 845 C C . HIS A 1 106 ? 7.525 4.187 -5.554 1.00 97.94 106 HIS A C 1
ATOM 847 O O . HIS A 1 106 ? 8.480 4.742 -6.114 1.00 97.94 106 HIS A O 1
ATOM 853 N N . GLY A 1 107 ? 7.402 2.856 -5.512 1.00 98.31 107 GLY A N 1
ATOM 854 C CA . GLY A 1 107 ? 8.270 1.942 -6.244 1.00 98.31 107 GLY A CA 1
ATOM 855 C C . GLY A 1 107 ? 8.140 2.142 -7.753 1.00 98.31 107 GLY A C 1
ATOM 856 O O . GLY A 1 107 ? 9.155 2.319 -8.435 1.00 98.31 107 GLY A O 1
ATOM 857 N N . HIS A 1 108 ? 6.911 2.178 -8.267 1.00 98.62 108 HIS A N 1
ATOM 858 C CA . HIS A 1 108 ? 6.625 2.382 -9.687 1.00 98.62 108 HIS A CA 1
ATOM 859 C C . HIS A 1 108 ? 7.016 3.770 -10.194 1.00 98.62 108 HIS A C 1
ATOM 861 O O . HIS A 1 108 ? 7.729 3.840 -11.198 1.00 98.62 108 HIS A O 1
ATOM 867 N N . HIS A 1 109 ? 6.701 4.840 -9.458 1.00 98.44 109 HIS A N 1
ATOM 868 C CA . HIS A 1 109 ? 7.120 6.211 -9.777 1.00 98.44 109 HIS A CA 1
ATOM 869 C C . HIS A 1 109 ? 8.630 6.319 -10.021 1.00 98.44 109 HIS A C 1
ATOM 871 O O . HIS A 1 109 ? 9.106 7.039 -10.900 1.00 98.44 109 HIS A O 1
ATOM 877 N N . LYS A 1 110 ? 9.427 5.549 -9.275 1.00 98.50 110 LYS A N 1
ATOM 878 C CA . LYS A 1 110 ? 10.884 5.513 -9.430 1.00 98.50 110 LYS A CA 1
ATOM 879 C C . LYS A 1 110 ? 11.376 4.420 -10.393 1.00 98.50 110 LYS A C 1
ATOM 881 O O . LYS A 1 110 ? 12.587 4.242 -10.535 1.00 98.50 110 LYS A O 1
ATOM 886 N N . ASN A 1 111 ? 10.488 3.720 -11.089 1.00 98.38 111 ASN A N 1
ATOM 887 C CA . ASN A 1 111 ? 10.772 2.526 -11.887 1.00 98.38 111 ASN A CA 1
ATOM 888 C C . ASN A 1 111 ? 11.583 1.469 -11.114 1.00 98.38 111 ASN A C 1
ATOM 890 O O . ASN A 1 111 ? 12.415 0.787 -11.703 1.00 98.38 111 ASN A O 1
ATOM 894 N N . TYR A 1 112 ? 11.389 1.346 -9.801 1.00 98.25 112 TYR A N 1
ATOM 895 C CA . TYR A 1 112 ? 11.998 0.315 -8.963 1.00 98.25 112 TYR A CA 1
ATOM 896 C C . TYR A 1 112 ? 11.088 -0.915 -8.918 1.00 98.25 112 TYR A C 1
ATOM 898 O O . TYR A 1 112 ? 10.505 -1.223 -7.879 1.00 98.25 112 TYR A O 1
ATOM 906 N N . ALA A 1 113 ? 10.960 -1.641 -10.033 1.00 97.00 113 ALA A N 1
ATOM 907 C CA . ALA A 1 113 ? 10.019 -2.762 -10.132 1.00 97.00 113 ALA A CA 1
ATOM 908 C C . ALA A 1 113 ? 10.265 -3.832 -9.061 1.00 97.00 113 ALA A C 1
ATOM 910 O O . ALA A 1 113 ? 9.314 -4.402 -8.544 1.00 97.00 113 ALA A O 1
ATOM 911 N N . ARG A 1 114 ? 11.527 -4.066 -8.666 1.00 97.50 114 ARG A N 1
ATOM 912 C CA . ARG A 1 114 ? 11.830 -4.974 -7.551 1.00 97.50 114 ARG A CA 1
ATOM 913 C C . ARG A 1 114 ? 11.168 -4.516 -6.255 1.00 97.50 114 ARG A C 1
ATOM 915 O O . ARG A 1 114 ? 10.544 -5.328 -5.593 1.00 97.50 114 ARG A O 1
ATOM 922 N N . LEU A 1 115 ? 11.302 -3.241 -5.898 1.00 98.25 115 LEU A N 1
ATOM 923 C CA . LEU A 1 115 ? 10.700 -2.720 -4.672 1.00 98.25 115 LEU A CA 1
ATOM 924 C C . LEU A 1 115 ? 9.174 -2.722 -4.773 1.00 98.25 115 LEU A C 1
ATOM 926 O O . LEU A 1 115 ? 8.540 -3.199 -3.846 1.00 98.25 115 LEU A O 1
ATOM 930 N N . ALA A 1 116 ? 8.592 -2.308 -5.902 1.00 98.12 116 ALA A N 1
ATOM 931 C CA . ALA A 1 116 ? 7.139 -2.352 -6.095 1.00 98.12 116 ALA A CA 1
ATOM 932 C C . ALA A 1 116 ? 6.558 -3.774 -5.927 1.00 98.12 116 ALA A C 1
ATOM 934 O O . ALA A 1 116 ? 5.548 -3.961 -5.248 1.00 98.12 116 ALA A O 1
ATOM 935 N N . LEU A 1 117 ? 7.227 -4.795 -6.479 1.00 97.00 117 LEU A N 1
ATOM 936 C CA . LEU A 1 117 ? 6.815 -6.197 -6.339 1.00 97.00 117 LEU A CA 1
ATOM 937 C C . LEU A 1 117 ? 7.018 -6.747 -4.919 1.00 97.00 117 LEU A C 1
ATOM 939 O O . LEU A 1 117 ? 6.197 -7.527 -4.447 1.00 97.00 117 LEU A O 1
ATOM 943 N N . GLU A 1 118 ? 8.084 -6.348 -4.226 1.00 97.62 118 GLU A N 1
ATOM 944 C CA . GLU A 1 118 ? 8.322 -6.749 -2.831 1.00 97.62 118 GLU A CA 1
ATOM 945 C C . GLU A 1 118 ? 7.302 -6.100 -1.880 1.00 97.62 118 GLU A C 1
ATOM 947 O O . GLU A 1 118 ? 6.781 -6.777 -0.996 1.00 97.62 118 GLU A O 1
ATOM 952 N N . GLU A 1 119 ? 6.922 -4.836 -2.106 1.00 98.31 119 GLU A N 1
ATOM 953 C CA . GLU A 1 119 ? 5.810 -4.203 -1.379 1.00 98.31 119 GLU A CA 1
ATOM 954 C C . GLU A 1 119 ? 4.474 -4.892 -1.678 1.00 98.31 119 GLU A C 1
ATOM 956 O O . GLU A 1 119 ? 3.681 -5.117 -0.766 1.00 98.31 119 GLU A O 1
ATOM 961 N N . SER A 1 120 ? 4.239 -5.286 -2.935 1.00 96.94 120 SER A N 1
ATOM 962 C CA . SER A 1 120 ? 3.041 -6.046 -3.321 1.00 96.94 120 SER A CA 1
ATOM 963 C C . SER A 1 120 ? 2.996 -7.410 -2.626 1.00 96.94 120 SER A C 1
ATOM 965 O O . SER A 1 120 ? 1.937 -7.846 -2.183 1.00 96.94 120 SER A O 1
ATOM 967 N N . SER A 1 121 ? 4.150 -8.064 -2.471 1.00 97.62 121 SER A N 1
ATOM 968 C CA . SER A 1 121 ? 4.298 -9.321 -1.726 1.00 97.62 121 SER A CA 1
ATOM 969 C C . SER A 1 121 ? 4.013 -9.144 -0.231 1.00 97.62 121 SER A C 1
ATOM 971 O O . SER A 1 121 ? 3.331 -9.968 0.373 1.00 97.62 121 SER A O 1
ATOM 973 N N . GLU A 1 122 ? 4.489 -8.063 0.392 1.00 98.31 122 GLU A N 1
ATOM 974 C CA . GLU A 1 122 ? 4.162 -7.760 1.793 1.00 98.31 122 GLU A CA 1
ATOM 975 C C . GLU A 1 122 ? 2.679 -7.413 1.989 1.00 98.31 122 GLU A C 1
ATOM 977 O O . GLU A 1 122 ? 2.057 -7.810 2.980 1.00 98.31 122 GLU A O 1
ATOM 982 N N . PHE A 1 123 ? 2.082 -6.721 1.025 1.00 98.00 123 PHE A N 1
ATOM 983 C CA . PHE A 1 123 ? 0.651 -6.471 1.015 1.00 98.00 123 PHE A CA 1
ATOM 984 C C . PHE A 1 123 ? -0.165 -7.766 0.868 1.00 98.00 123 PHE A C 1
ATOM 986 O O . PHE A 1 123 ? -1.087 -7.979 1.650 1.00 98.00 123 PHE A O 1
ATOM 993 N N . ASP A 1 124 ? 0.205 -8.679 -0.034 1.00 97.19 124 ASP A N 1
ATOM 994 C CA . ASP A 1 124 ? -0.447 -9.992 -0.196 1.00 97.19 124 ASP A CA 1
ATOM 995 C C . ASP A 1 124 ? -0.374 -10.853 1.081 1.00 97.19 124 ASP A C 1
ATOM 997 O O . ASP A 1 124 ? -1.374 -11.434 1.517 1.00 97.19 124 ASP A O 1
ATOM 1001 N N . LYS A 1 125 ? 0.776 -10.855 1.769 1.00 98.00 125 LYS A N 1
ATOM 1002 C CA . LYS A 1 125 ? 0.900 -11.477 3.102 1.00 98.00 125 LYS A CA 1
ATOM 1003 C C . LYS A 1 125 ? -0.051 -10.845 4.114 1.00 98.00 125 LYS A C 1
ATOM 1005 O O . LYS A 1 125 ? -0.621 -11.547 4.944 1.00 98.00 125 LYS A O 1
ATOM 1010 N N . THR A 1 126 ? -0.232 -9.529 4.046 1.00 97.88 126 THR A N 1
ATOM 1011 C CA . THR A 1 126 ? -1.142 -8.796 4.931 1.00 97.88 126 THR A CA 1
ATOM 1012 C C . THR A 1 126 ? -2.610 -9.117 4.625 1.00 97.88 126 THR A C 1
ATOM 1014 O O . THR A 1 126 ? -3.396 -9.295 5.553 1.00 97.88 126 THR A O 1
ATOM 1017 N N . VAL A 1 127 ? -2.985 -9.266 3.349 1.00 96.69 127 VAL A N 1
ATOM 1018 C CA . VAL A 1 127 ? -4.316 -9.754 2.940 1.00 96.69 127 VAL A CA 1
ATOM 1019 C C . VAL A 1 127 ? -4.550 -11.158 3.500 1.00 96.69 127 VAL A C 1
ATOM 1021 O O . VAL A 1 127 ? -5.592 -11.416 4.099 1.00 96.69 127 VAL A O 1
ATOM 1024 N N . SER A 1 128 ? -3.569 -12.052 3.343 1.00 96.50 128 SER A N 1
ATOM 1025 C CA . SER A 1 128 ? -3.640 -13.430 3.846 1.00 96.50 128 SER A CA 1
ATOM 1026 C C . SER A 1 128 ? -3.837 -13.466 5.361 1.00 96.50 128 SER A C 1
ATOM 1028 O O . SER A 1 128 ? -4.742 -14.140 5.844 1.00 96.50 128 SER A O 1
ATOM 1030 N N . LEU A 1 129 ? -3.067 -12.658 6.096 1.00 97.44 129 LEU A N 1
ATOM 1031 C CA . LEU A 1 129 ? -3.213 -12.484 7.539 1.00 97.44 129 LEU A CA 1
ATOM 1032 C C . LEU A 1 129 ? -4.635 -12.056 7.920 1.00 97.44 129 LEU A C 1
ATOM 1034 O O . LEU A 1 129 ? -5.238 -12.642 8.811 1.00 97.44 129 LEU A O 1
ATOM 1038 N N . ILE A 1 130 ? -5.193 -11.051 7.240 1.00 96.12 130 ILE A N 1
ATOM 1039 C CA . ILE A 1 130 ? -6.554 -10.576 7.513 1.00 96.12 130 ILE A CA 1
ATOM 1040 C C . ILE A 1 130 ? -7.578 -11.682 7.257 1.00 96.12 130 ILE A C 1
ATOM 1042 O O . ILE A 1 130 ? -8.485 -11.852 8.063 1.00 96.12 130 ILE A O 1
ATOM 1046 N N . ILE A 1 131 ? -7.445 -12.441 6.167 1.00 94.06 131 ILE A N 1
ATOM 1047 C CA . ILE A 1 131 ? -8.353 -13.554 5.853 1.00 94.06 131 ILE A CA 1
ATOM 1048 C C . ILE A 1 131 ? -8.294 -14.642 6.934 1.00 94.06 131 ILE A C 1
ATOM 1050 O O . ILE A 1 131 ? -9.331 -15.197 7.283 1.00 94.06 131 ILE A O 1
ATOM 1054 N N . GLU A 1 132 ? -7.107 -14.954 7.455 1.00 94.81 132 GLU A N 1
ATOM 1055 C CA . GLU A 1 132 ? -6.926 -15.941 8.529 1.00 94.81 132 GLU A CA 1
ATOM 1056 C C . GLU A 1 132 ? -7.487 -15.454 9.867 1.00 94.81 132 GLU A C 1
ATOM 1058 O O . GLU A 1 132 ? -8.066 -16.222 10.636 1.00 94.81 132 GLU A O 1
ATOM 1063 N N . GLU A 1 133 ? -7.321 -14.166 10.142 1.00 94.25 133 GLU A N 1
ATOM 1064 C CA . GLU A 1 133 ? -7.741 -13.536 11.380 1.00 94.25 133 GLU A CA 1
ATOM 1065 C C . GLU A 1 133 ? -9.253 -13.268 11.411 1.00 94.25 133 GLU A C 1
ATOM 1067 O O . GLU A 1 133 ? -9.880 -13.367 12.469 1.00 94.25 133 GLU A O 1
ATOM 1072 N N . CYS A 1 134 ? -9.859 -12.890 10.293 1.00 90.81 134 CYS A N 1
ATOM 1073 C CA . CYS A 1 134 ? -11.255 -12.471 10.235 1.00 90.81 134 CYS A CA 1
ATOM 1074 C C . CYS A 1 134 ? -12.221 -13.633 9.957 1.00 90.81 134 CYS A C 1
ATOM 1076 O O . CYS A 1 134 ? -11.916 -14.605 9.272 1.00 90.81 134 CYS A O 1
ATOM 1078 N N . GLY A 1 135 ? -13.423 -13.528 10.526 1.00 83.06 135 GLY A N 1
ATOM 1079 C CA . GLY A 1 135 ? -14.461 -14.550 10.418 1.00 83.06 135 GLY A CA 1
ATOM 1080 C C . GLY A 1 135 ? -15.361 -14.389 9.184 1.00 83.06 135 GLY A C 1
ATOM 1081 O O . GLY A 1 135 ? -15.204 -13.459 8.394 1.00 83.06 135 GLY A O 1
ATOM 1082 N N . PRO A 1 136 ? -16.381 -15.256 9.033 1.00 85.69 136 PRO A N 1
ATOM 1083 C CA . PRO A 1 136 ? -17.351 -15.167 7.934 1.00 85.69 136 PRO A CA 1
ATOM 1084 C C . PRO A 1 136 ? -18.215 -13.890 7.961 1.00 85.6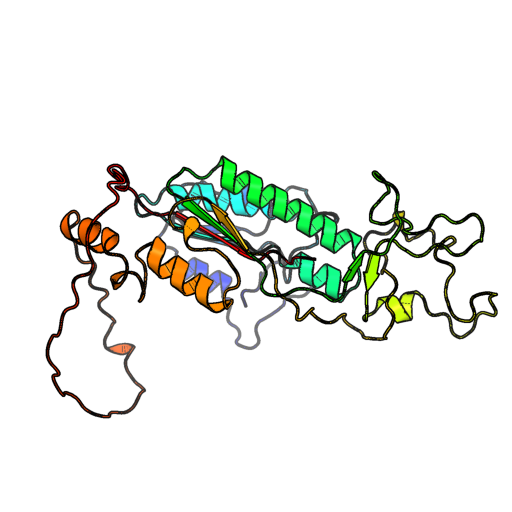9 136 PRO A C 1
ATOM 1086 O O . PRO A 1 136 ? -18.868 -13.576 6.964 1.00 85.69 136 PRO A O 1
ATOM 1089 N N . ASP A 1 137 ? -18.212 -13.161 9.079 1.00 88.38 137 ASP A N 1
ATOM 1090 C CA . ASP A 1 137 ? -18.959 -11.915 9.283 1.00 88.38 137 ASP A CA 1
ATOM 1091 C C . ASP A 1 137 ? -18.197 -10.666 8.784 1.00 88.38 137 ASP A C 1
ATOM 1093 O O . ASP A 1 137 ? -18.711 -9.548 8.855 1.00 88.38 137 ASP A O 1
ATOM 1097 N N . THR A 1 138 ? -16.993 -10.844 8.232 1.00 94.50 138 THR A N 1
ATOM 1098 C CA . THR A 1 138 ? -16.126 -9.758 7.763 1.00 94.50 138 THR A CA 1
ATOM 1099 C C . THR A 1 138 ? -16.201 -9.617 6.242 1.00 94.50 138 THR A C 1
ATOM 1101 O O . THR A 1 138 ? -15.913 -10.559 5.505 1.00 94.50 138 THR A O 1
ATOM 1104 N N . LEU A 1 139 ? -16.558 -8.430 5.745 1.00 95.75 139 LEU A N 1
ATOM 1105 C CA . LEU A 1 139 ? -16.404 -8.065 4.337 1.00 95.75 139 LEU A CA 1
ATOM 1106 C C . LEU A 1 139 ? -14.963 -7.600 4.114 1.00 95.75 139 LEU A C 1
ATOM 1108 O O . LEU A 1 139 ? -14.534 -6.594 4.673 1.00 95.75 139 LEU A O 1
ATOM 1112 N N . ILE A 1 140 ? -14.222 -8.313 3.275 1.00 96.56 140 ILE A N 1
ATOM 1113 C CA . ILE A 1 140 ? -12.864 -7.930 2.874 1.00 96.56 140 ILE A CA 1
ATOM 1114 C C . ILE A 1 140 ? -12.922 -7.513 1.410 1.00 96.56 140 ILE A C 1
ATOM 1116 O O . ILE A 1 140 ? -13.454 -8.259 0.587 1.00 96.56 140 ILE A O 1
ATOM 1120 N N . ILE A 1 141 ? -12.394 -6.331 1.095 1.00 96.81 141 ILE A N 1
ATOM 1121 C CA . ILE A 1 141 ? -12.286 -5.783 -0.259 1.00 96.81 141 ILE A CA 1
ATOM 1122 C C . ILE A 1 141 ? -10.828 -5.404 -0.515 1.00 96.81 141 ILE A C 1
ATOM 1124 O O . ILE A 1 141 ? -10.257 -4.603 0.221 1.00 96.81 141 ILE A O 1
ATOM 1128 N N . VAL A 1 142 ? -10.260 -5.924 -1.598 1.00 97.69 142 VAL A N 1
ATOM 1129 C CA . VAL A 1 142 ? -8.937 -5.564 -2.120 1.00 97.69 142 VAL A CA 1
ATOM 1130 C C . VAL A 1 142 ? -9.132 -4.940 -3.500 1.00 97.69 142 VAL A C 1
ATOM 1132 O O . VAL A 1 142 ? -9.792 -5.537 -4.345 1.00 97.69 142 VAL A O 1
ATOM 1135 N N . THR A 1 143 ? -8.619 -3.740 -3.741 1.00 97.25 143 THR A N 1
ATOM 1136 C CA . THR A 1 143 ? -8.793 -2.992 -5.008 1.00 97.25 143 THR A CA 1
ATOM 1137 C C . THR A 1 143 ? -7.641 -2.031 -5.217 1.00 97.25 143 THR A C 1
ATOM 1139 O O . THR A 1 143 ? -7.005 -1.733 -4.231 1.00 97.25 143 THR A O 1
ATOM 1142 N N . ALA A 1 144 ? -7.425 -1.447 -6.396 1.00 95.19 144 ALA A N 1
ATOM 1143 C CA . ALA A 1 144 ? -6.535 -0.282 -6.533 1.00 95.19 144 ALA A CA 1
ATOM 1144 C C . ALA A 1 144 ? -7.259 1.057 -6.477 1.00 95.19 144 ALA A C 1
ATOM 1146 O O . ALA A 1 144 ? -8.456 1.151 -6.774 1.00 95.19 144 ALA A O 1
ATOM 1147 N N . ASP A 1 145 ? -6.504 2.099 -6.152 1.00 94.62 145 ASP A N 1
ATOM 1148 C CA . ASP A 1 145 ? -6.855 3.479 -6.453 1.00 94.62 145 ASP A CA 1
ATOM 1149 C C . ASP A 1 145 ? -6.546 3.837 -7.921 1.00 94.62 145 ASP A C 1
ATOM 1151 O O . ASP A 1 145 ? -7.369 4.493 -8.563 1.00 94.62 145 ASP A O 1
ATOM 1155 N N . HIS A 1 146 ? -5.427 3.351 -8.470 1.00 96.06 146 HIS A N 1
ATOM 1156 C CA . HIS A 1 146 ? -5.056 3.410 -9.893 1.00 96.06 146 HIS A CA 1
ATOM 1157 C C . HIS A 1 146 ? -3.984 2.360 -10.259 1.00 96.06 146 HIS A C 1
ATOM 1159 O O . HIS A 1 146 ? -3.520 1.601 -9.409 1.00 96.06 146 HIS A O 1
ATOM 1165 N N . SER A 1 147 ? -3.603 2.304 -11.541 1.00 96.12 147 SER A N 1
ATOM 1166 C CA . SER A 1 147 ? -2.501 1.469 -12.044 1.00 96.12 147 SER A CA 1
ATOM 1167 C C . SER A 1 147 ? -1.224 2.298 -12.284 1.00 96.12 147 SER A C 1
ATOM 1169 O O . SER A 1 147 ? -1.151 3.468 -11.896 1.00 96.12 147 SER A O 1
ATOM 1171 N N . HIS A 1 148 ? -0.225 1.718 -12.954 1.00 98.25 148 HIS A N 1
ATOM 1172 C CA . HIS A 1 148 ? 1.020 2.326 -13.434 1.00 98.25 148 HIS A CA 1
ATOM 1173 C C . HIS A 1 148 ? 1.329 1.904 -14.870 1.00 98.25 148 HIS A C 1
ATOM 1175 O O . HIS A 1 148 ? 0.838 0.895 -15.364 1.00 98.25 148 HIS A O 1
ATOM 1181 N N . VAL A 1 149 ? 2.213 2.632 -15.551 1.00 97.62 149 VAL A N 1
ATOM 1182 C CA . VAL A 1 149 ? 2.608 2.334 -16.937 1.00 97.62 149 VAL A CA 1
ATOM 1183 C C . VAL A 1 149 ? 3.730 1.291 -17.023 1.00 97.62 149 VAL A C 1
ATOM 1185 O O . VAL A 1 149 ? 4.628 1.390 -17.870 1.00 97.62 149 VAL A O 1
ATOM 1188 N N . MET A 1 150 ? 3.692 0.279 -16.150 1.00 97.19 150 MET A N 1
ATOM 1189 C CA . MET A 1 150 ? 4.567 -0.890 -16.224 1.00 97.19 150 MET A CA 1
ATOM 1190 C C . MET A 1 150 ? 4.056 -1.859 -17.293 1.00 97.19 150 MET A C 1
ATOM 1192 O O . MET A 1 150 ? 2.865 -1.990 -17.542 1.00 97.19 150 MET A O 1
ATOM 1196 N N . THR A 1 151 ? 4.959 -2.565 -17.958 1.00 94.06 151 THR A N 1
ATOM 1197 C CA . THR A 1 151 ? 4.613 -3.578 -18.955 1.00 94.06 151 THR A CA 1
ATOM 1198 C C . THR A 1 151 ? 5.375 -4.862 -18.683 1.00 94.06 151 THR A C 1
ATOM 1200 O O . THR A 1 151 ? 6.583 -4.839 -18.435 1.00 94.06 151 THR A O 1
ATOM 1203 N N . LEU A 1 152 ? 4.658 -5.983 -18.778 1.00 93.00 152 LEU A N 1
ATOM 1204 C CA . LEU A 1 152 ? 5.212 -7.331 -18.778 1.00 93.00 152 LEU A CA 1
ATOM 1205 C C . LEU A 1 152 ? 5.470 -7.792 -20.220 1.00 93.00 152 LEU A C 1
ATOM 1207 O O . LEU A 1 152 ? 4.550 -8.153 -20.953 1.00 93.00 152 LEU A O 1
ATOM 1211 N N . ASN A 1 153 ? 6.733 -7.797 -20.627 1.00 89.56 153 ASN A N 1
ATOM 1212 C CA . ASN A 1 153 ? 7.163 -8.203 -21.959 1.00 89.56 153 ASN A CA 1
ATOM 1213 C C . ASN A 1 153 ? 7.268 -9.732 -22.094 1.00 89.56 153 ASN A C 1
ATOM 1215 O O . ASN A 1 153 ? 7.693 -10.442 -21.180 1.00 89.56 153 ASN A O 1
ATOM 1219 N N . GLY A 1 154 ? 6.932 -10.240 -23.283 1.00 82.25 154 GLY A N 1
ATOM 1220 C CA . GLY A 1 154 ? 7.155 -11.636 -23.681 1.00 82.25 154 GLY A CA 1
ATOM 1221 C C . GLY A 1 154 ? 8.570 -11.883 -24.223 1.00 82.25 154 GLY A C 1
ATOM 1222 O O . GLY A 1 154 ? 9.309 -10.938 -24.478 1.00 82.25 154 GLY A O 1
ATOM 1223 N N . TYR A 1 155 ? 9.013 -13.128 -24.415 1.00 85.94 155 TYR A N 1
ATOM 1224 C CA . TYR A 1 155 ? 8.340 -14.417 -24.186 1.00 85.94 155 TYR A CA 1
ATOM 1225 C C . TYR A 1 155 ? 9.078 -15.257 -23.123 1.00 85.94 155 TYR A C 1
ATOM 1227 O O . TYR A 1 155 ? 9.590 -16.342 -23.416 1.00 85.94 155 TYR A O 1
ATOM 1235 N N . GLY A 1 156 ? 9.141 -14.752 -21.884 1.00 82.44 156 GLY A N 1
ATOM 1236 C CA . GLY A 1 156 ? 9.831 -15.428 -20.783 1.00 82.44 156 GLY A CA 1
ATOM 1237 C C . GLY A 1 156 ? 9.288 -16.842 -20.548 1.00 82.44 156 GLY A C 1
ATOM 1238 O O . GLY A 1 156 ? 8.078 -17.077 -20.596 1.00 82.44 156 GLY A O 1
ATOM 1239 N N . ARG A 1 157 ? 10.175 -17.812 -20.294 1.00 85.81 157 ARG A N 1
ATOM 1240 C CA . ARG A 1 157 ? 9.767 -19.195 -19.996 1.00 85.81 157 ARG A CA 1
ATOM 1241 C C . ARG A 1 157 ? 9.106 -19.275 -18.619 1.00 85.81 157 ARG A C 1
ATOM 1243 O O . ARG A 1 157 ? 9.419 -18.506 -17.714 1.00 85.81 157 ARG A O 1
ATOM 1250 N N . ARG A 1 158 ? 8.221 -20.256 -18.419 1.00 89.44 158 ARG A N 1
ATOM 1251 C CA . ARG A 1 158 ? 7.641 -20.525 -17.094 1.00 89.44 158 ARG A CA 1
ATOM 1252 C C . ARG A 1 158 ? 8.753 -20.775 -16.069 1.00 89.44 158 ARG A C 1
ATOM 1254 O O . ARG A 1 158 ? 9.605 -21.629 -16.296 1.00 89.44 158 ARG A O 1
ATOM 1261 N N . GLY A 1 159 ? 8.691 -20.076 -14.935 1.00 88.94 159 GLY A N 1
ATOM 1262 C CA . GLY A 1 159 ? 9.700 -20.153 -13.873 1.00 88.94 159 GLY A CA 1
ATOM 1263 C C . GLY A 1 159 ? 10.900 -19.221 -14.067 1.00 88.94 159 GLY A C 1
ATOM 1264 O O . GLY A 1 159 ? 11.801 -19.245 -13.237 1.00 88.94 159 GLY A O 1
ATOM 1265 N N . ASN A 1 160 ? 10.917 -18.412 -15.132 1.00 87.88 160 ASN A N 1
ATOM 1266 C CA . ASN A 1 160 ? 11.895 -17.342 -15.295 1.00 87.88 160 ASN A CA 1
ATOM 1267 C C . ASN A 1 160 ? 11.741 -16.282 -14.195 1.00 87.88 160 ASN A C 1
ATOM 1269 O O . ASN A 1 160 ? 10.626 -16.009 -13.744 1.00 87.88 160 ASN A O 1
ATOM 1273 N N . ASP A 1 161 ? 12.856 -15.665 -13.809 1.00 90.31 161 ASP A N 1
ATOM 1274 C CA . ASP A 1 161 ? 12.842 -14.526 -12.893 1.00 90.31 161 ASP A CA 1
ATOM 1275 C C . ASP A 1 161 ? 12.095 -13.353 -13.549 1.00 90.31 161 ASP A C 1
ATOM 1277 O O . ASP A 1 161 ? 12.414 -12.939 -14.669 1.00 90.31 161 ASP A O 1
ATOM 1281 N N . ILE A 1 162 ? 11.101 -12.803 -12.849 1.00 92.06 162 ILE A N 1
ATOM 1282 C CA . ILE A 1 162 ? 10.305 -11.665 -13.319 1.00 92.06 162 ILE A CA 1
ATOM 1283 C C . ILE A 1 162 ? 11.162 -10.403 -13.506 1.00 92.06 162 ILE A C 1
ATOM 1285 O O . ILE A 1 162 ? 10.859 -9.573 -14.354 1.00 92.06 162 ILE A O 1
ATOM 1289 N N . LEU A 1 163 ? 12.273 -10.277 -12.775 1.00 92.19 163 LEU A N 1
ATOM 1290 C CA . LEU A 1 163 ? 13.261 -9.202 -12.932 1.00 92.19 163 LEU A CA 1
ATOM 1291 C C . LEU A 1 163 ? 14.332 -9.533 -13.988 1.00 92.19 163 LEU A C 1
ATOM 1293 O O . LEU A 1 163 ? 15.256 -8.745 -14.224 1.00 92.19 163 LEU A O 1
ATOM 1297 N N . GLY A 1 164 ? 14.231 -10.718 -14.590 1.00 89.50 164 GLY A N 1
ATOM 1298 C CA . GLY A 1 164 ? 15.087 -11.244 -15.640 1.00 89.50 164 GLY A CA 1
ATOM 1299 C C . GLY A 1 164 ? 14.790 -10.675 -17.027 1.00 89.50 164 GLY A C 1
ATOM 1300 O O . GLY A 1 164 ? 14.236 -9.586 -17.198 1.00 89.50 164 GLY A O 1
ATOM 1301 N N . TYR A 1 165 ? 15.193 -11.439 -18.037 1.00 87.19 165 TYR A N 1
ATOM 1302 C CA . TYR A 1 165 ? 14.963 -11.112 -19.440 1.00 87.19 165 TYR A CA 1
ATOM 1303 C C . TYR A 1 165 ? 13.717 -11.824 -19.962 1.00 87.19 165 TYR A C 1
ATOM 1305 O O . TYR A 1 165 ? 13.525 -13.010 -19.701 1.00 87.19 165 TYR A O 1
ATOM 1313 N N . GLY A 1 166 ? 12.888 -11.105 -20.719 1.00 77.31 166 GLY A N 1
ATOM 1314 C CA . GLY A 1 166 ? 11.706 -11.648 -21.383 1.00 77.31 166 GLY A CA 1
ATOM 1315 C C . GLY A 1 166 ? 12.069 -12.398 -22.663 1.00 77.31 166 GLY A C 1
ATOM 1316 O O . GLY A 1 166 ? 11.398 -13.354 -23.029 1.00 77.31 166 GLY A O 1
ATOM 1317 N N . ILE A 1 167 ? 13.162 -12.022 -23.330 1.00 71.81 167 ILE A N 1
ATOM 1318 C CA . ILE A 1 167 ? 13.634 -12.678 -24.555 1.00 71.81 167 ILE A CA 1
ATOM 1319 C C . ILE A 1 167 ? 15.065 -13.169 -24.340 1.00 71.81 167 ILE A C 1
ATOM 1321 O O . ILE A 1 167 ? 15.994 -12.371 -24.241 1.00 71.81 167 ILE A O 1
ATOM 1325 N N . GLU A 1 168 ? 15.236 -14.489 -24.310 1.00 61.09 168 GLU A N 1
ATOM 1326 C CA . GLU A 1 168 ? 16.534 -15.164 -24.405 1.00 61.09 168 GLU A CA 1
ATOM 1327 C C . GLU A 1 168 ? 16.701 -15.696 -25.837 1.00 61.09 168 GLU A C 1
ATOM 1329 O O . GLU A 1 168 ? 16.511 -16.883 -26.101 1.00 61.09 168 GLU A O 1
ATOM 1334 N N . THR A 1 169 ? 16.958 -14.819 -26.807 1.00 56.19 169 THR A N 1
ATOM 1335 C CA . THR A 1 169 ? 17.365 -15.261 -28.152 1.00 56.19 169 THR A CA 1
ATOM 1336 C C . THR A 1 169 ? 18.876 -15.426 -28.202 1.00 56.19 169 THR A C 1
ATOM 1338 O O . THR A 1 169 ? 19.598 -14.635 -27.598 1.00 56.19 169 THR A O 1
ATOM 1341 N N . GLU A 1 170 ? 19.351 -16.405 -28.978 1.00 53.06 170 GLU A N 1
ATOM 1342 C CA . GLU A 1 170 ? 20.780 -16.590 -29.284 1.00 53.06 170 GLU A CA 1
ATOM 1343 C C . GLU A 1 170 ? 21.410 -15.323 -29.915 1.00 53.06 170 GLU A C 1
ATOM 1345 O O . GLU A 1 170 ? 22.607 -15.096 -29.769 1.00 53.06 170 GLU A O 1
ATOM 1350 N N . ASP A 1 171 ? 20.586 -14.443 -30.504 1.00 53.97 171 ASP A N 1
ATOM 1351 C CA . ASP A 1 171 ? 20.975 -13.196 -31.178 1.00 53.97 171 ASP A CA 1
ATOM 1352 C C . ASP A 1 171 ? 20.900 -11.934 -30.281 1.00 53.97 171 ASP A C 1
ATOM 1354 O O . ASP A 1 171 ? 20.266 -10.929 -30.610 1.00 53.97 171 ASP A O 1
ATOM 1358 N N . ASP A 1 172 ? 21.568 -11.976 -29.129 1.00 55.72 172 ASP A N 1
ATOM 1359 C CA . ASP A 1 172 ? 22.298 -10.825 -28.563 1.00 55.72 172 ASP A CA 1
ATOM 1360 C C . ASP A 1 172 ? 21.525 -9.523 -28.200 1.00 55.72 172 ASP A C 1
ATOM 1362 O O . ASP A 1 172 ? 22.134 -8.461 -28.049 1.00 55.72 172 ASP A O 1
ATOM 1366 N N . LYS A 1 173 ? 20.196 -9.564 -28.008 1.00 60.66 173 LYS A N 1
ATOM 1367 C CA . LYS A 1 173 ? 19.387 -8.405 -27.557 1.00 60.66 173 LYS A CA 1
ATOM 1368 C C . LYS A 1 173 ? 18.375 -8.780 -26.469 1.00 60.66 173 LYS A C 1
ATOM 1370 O O . LYS A 1 173 ? 17.195 -8.964 -26.775 1.00 60.66 173 LYS A O 1
ATOM 1375 N N . PRO A 1 174 ? 18.779 -8.893 -25.195 1.00 67.94 174 PRO A N 1
ATOM 1376 C CA . PRO A 1 174 ? 17.826 -9.254 -24.162 1.00 67.94 174 PRO A CA 1
ATOM 1377 C C . PRO A 1 174 ? 16.919 -8.070 -23.824 1.00 67.94 174 PRO A C 1
ATOM 1379 O O . PRO A 1 174 ? 17.358 -7.048 -23.296 1.00 67.94 174 PRO A O 1
ATOM 1382 N N . ALA A 1 175 ? 15.631 -8.230 -24.112 1.00 78.56 175 ALA A N 1
ATOM 1383 C CA . ALA A 1 175 ? 14.596 -7.358 -23.579 1.00 78.56 175 ALA A CA 1
ATOM 1384 C C . ALA A 1 175 ? 14.333 -7.739 -22.117 1.00 78.56 175 ALA A C 1
ATOM 1386 O O . ALA A 1 175 ? 14.188 -8.922 -21.806 1.00 78.56 175 ALA A O 1
ATOM 1387 N N . LEU A 1 176 ? 14.267 -6.756 -21.217 1.00 88.81 176 LEU A N 1
ATOM 1388 C CA . LEU A 1 176 ? 13.845 -6.992 -19.836 1.00 88.81 176 LEU A CA 1
ATOM 1389 C C . LEU A 1 176 ? 12.394 -7.481 -19.814 1.00 88.81 176 LEU A C 1
ATOM 1391 O O . LEU A 1 176 ? 11.556 -6.982 -20.568 1.00 88.81 176 LEU A O 1
ATOM 1395 N N . THR A 1 177 ? 12.097 -8.431 -18.926 1.00 92.19 177 THR A N 1
ATOM 1396 C CA . THR A 1 177 ? 10.722 -8.897 -18.696 1.00 92.19 177 THR A CA 1
ATOM 1397 C C . THR A 1 177 ? 9.825 -7.741 -18.256 1.00 92.19 177 THR A C 1
ATOM 1399 O O . THR A 1 177 ? 8.688 -7.660 -18.697 1.00 92.19 177 THR A O 1
ATOM 1402 N N . LEU A 1 178 ? 10.342 -6.817 -17.440 1.00 94.56 178 LEU A N 1
ATOM 1403 C CA . LEU A 1 178 ? 9.621 -5.626 -16.993 1.00 94.56 178 LEU A CA 1
ATOM 1404 C C . LEU A 1 178 ? 10.257 -4.355 -17.549 1.00 94.56 178 LEU A C 1
ATOM 1406 O O . LEU A 1 178 ? 11.462 -4.132 -17.401 1.00 94.56 178 LEU A O 1
ATOM 1410 N N . THR A 1 179 ? 9.425 -3.499 -18.126 1.00 95.19 179 THR A N 1
ATOM 1411 C CA . THR A 1 179 ? 9.781 -2.141 -18.560 1.00 95.19 179 THR A CA 1
ATOM 1412 C C . THR A 1 179 ? 8.667 -1.171 -18.202 1.00 95.19 179 THR A C 1
ATOM 1414 O O . THR A 1 179 ? 7.571 -1.596 -17.855 1.00 95.19 179 THR A O 1
ATOM 1417 N N . TYR A 1 180 ? 8.932 0.123 -18.324 1.00 97.75 180 TYR A N 1
ATOM 1418 C CA . TYR A 1 180 ? 7.933 1.174 -18.151 1.00 97.75 180 TYR A CA 1
ATOM 1419 C C . TYR A 1 180 ? 7.780 2.003 -19.425 1.00 97.75 180 TYR A C 1
ATOM 1421 O O . TYR A 1 180 ? 8.719 2.144 -20.218 1.00 97.75 180 TYR A O 1
ATOM 1429 N N . ALA A 1 181 ? 6.606 2.597 -19.631 1.00 98.00 181 ALA A N 1
ATOM 1430 C CA . ALA A 1 181 ? 6.419 3.531 -20.736 1.00 98.00 181 ALA A CA 1
ATOM 1431 C C . ALA A 1 181 ? 7.223 4.823 -20.512 1.00 98.00 181 ALA A C 1
ATOM 1433 O O . ALA A 1 181 ? 7.844 5.335 -21.443 1.00 98.00 181 ALA A O 1
ATOM 1434 N N . ASN A 1 182 ? 7.269 5.337 -19.282 1.00 98.25 182 ASN A N 1
ATOM 1435 C CA . ASN A 1 182 ? 7.983 6.565 -18.939 1.00 98.25 182 ASN A CA 1
ATOM 1436 C C . ASN A 1 182 ? 8.615 6.500 -17.537 1.00 98.25 182 ASN A C 1
ATOM 1438 O O . ASN A 1 182 ? 8.434 5.525 -16.807 1.00 98.25 182 ASN A O 1
ATOM 1442 N N . GLY A 1 183 ? 9.417 7.511 -17.204 1.00 98.31 183 GLY A N 1
ATOM 1443 C CA . GLY A 1 183 ? 10.003 7.668 -15.879 1.00 98.31 183 GLY A CA 1
ATOM 1444 C C . GLY A 1 183 ? 11.529 7.767 -15.855 1.00 98.31 183 GLY A C 1
ATOM 1445 O O . GLY A 1 183 ? 12.201 7.828 -16.896 1.00 98.31 183 GLY A O 1
ATOM 1446 N N . PRO A 1 184 ? 12.108 7.773 -14.645 1.00 98.00 184 PRO A N 1
ATOM 1447 C CA . PRO A 1 184 ? 13.535 8.007 -14.434 1.00 98.00 184 PRO A CA 1
ATOM 1448 C C . PRO A 1 184 ? 14.435 6.871 -14.946 1.00 98.00 184 PRO A C 1
ATOM 1450 O O . PRO A 1 184 ? 15.654 7.044 -15.047 1.00 98.00 184 PRO A O 1
ATOM 1453 N N . GLY A 1 185 ? 13.861 5.718 -15.298 1.00 96.75 185 GLY A N 1
ATOM 1454 C CA . GLY A 1 185 ? 14.538 4.629 -15.994 1.00 96.75 185 GLY A CA 1
ATOM 1455 C C . GLY A 1 185 ? 15.191 5.072 -17.303 1.00 96.75 185 GLY A C 1
ATOM 1456 O O . GLY A 1 185 ? 16.276 4.599 -17.628 1.00 96.75 185 GLY A O 1
ATOM 1457 N N . PHE A 1 186 ? 14.615 6.049 -18.010 1.00 95.62 186 PHE A N 1
ATOM 1458 C CA . PHE A 1 186 ? 15.188 6.569 -19.253 1.00 95.62 186 PHE A CA 1
ATOM 1459 C C . PHE A 1 186 ? 16.615 7.095 -19.038 1.00 95.62 186 PHE A C 1
ATOM 1461 O O . PHE A 1 186 ? 17.564 6.610 -19.651 1.00 95.62 186 PHE A O 1
ATOM 1468 N N . ARG A 1 187 ? 16.792 8.041 -18.100 1.00 93.62 187 ARG A N 1
ATOM 1469 C CA . ARG A 1 187 ? 18.107 8.638 -17.798 1.00 93.62 187 ARG A CA 1
ATOM 1470 C C . ARG A 1 187 ? 19.084 7.625 -17.218 1.00 93.62 187 ARG A C 1
ATOM 1472 O O . ARG A 1 187 ? 20.284 7.739 -17.444 1.00 93.62 187 ARG A O 1
ATOM 1479 N N . TYR A 1 188 ? 18.584 6.649 -16.460 1.00 93.56 188 TYR A N 1
ATOM 1480 C CA . TYR A 1 188 ? 19.431 5.600 -15.901 1.00 93.56 188 TYR A CA 1
ATOM 1481 C C . TYR A 1 188 ? 20.140 4.812 -17.007 1.00 93.56 188 TYR A C 1
ATOM 1483 O O . TYR A 1 188 ? 21.351 4.607 -16.909 1.00 93.56 188 TYR A O 1
ATOM 1491 N N . HIS A 1 189 ? 19.401 4.462 -18.066 1.00 91.50 189 HIS A N 1
ATOM 1492 C CA . HIS A 1 189 ? 19.870 3.657 -19.199 1.00 91.50 189 HIS A CA 1
ATOM 1493 C C . HIS A 1 189 ? 20.476 4.463 -20.350 1.00 91.50 189 HIS A C 1
ATOM 1495 O O . HIS A 1 189 ? 21.078 3.874 -21.245 1.00 91.50 189 HIS A O 1
ATOM 1501 N N . TYR A 1 190 ? 20.357 5.789 -20.333 1.00 89.69 190 TYR A N 1
ATOM 1502 C CA . TYR A 1 190 ? 20.917 6.665 -21.358 1.00 89.69 190 TYR A CA 1
ATOM 1503 C C . TYR A 1 190 ? 22.342 7.141 -21.000 1.00 89.69 190 TYR A C 1
ATOM 1505 O O . TYR A 1 190 ? 22.637 7.579 -19.884 1.00 89.69 190 TYR A O 1
ATOM 1513 N N . ARG A 1 191 ? 23.254 7.058 -21.968 1.00 83.75 191 ARG A N 1
ATOM 1514 C CA . ARG A 1 191 ? 24.674 7.436 -21.928 1.00 83.75 191 ARG A CA 1
ATOM 1515 C C . ARG A 1 191 ? 25.013 8.196 -23.210 1.00 83.75 191 ARG A C 1
ATOM 1517 O O . ARG A 1 191 ? 25.466 7.629 -24.198 1.00 83.75 191 ARG A O 1
ATOM 1524 N N . SER A 1 192 ? 24.812 9.514 -23.189 1.00 69.44 192 SER A N 1
ATOM 1525 C CA . SER A 1 192 ? 24.971 10.387 -24.367 1.00 69.44 192 SER A CA 1
ATOM 1526 C C . SER A 1 192 ? 26.373 10.391 -24.986 1.00 69.44 192 SER A C 1
ATOM 1528 O O . SER A 1 192 ? 26.523 10.776 -26.141 1.00 69.44 192 SER A O 1
ATOM 1530 N N . ASN A 1 193 ? 27.398 10.008 -24.219 1.00 66.88 193 ASN A N 1
ATOM 1531 C CA . ASN A 1 193 ? 28.804 10.209 -24.575 1.00 66.88 193 ASN A CA 1
ATOM 1532 C C . ASN A 1 193 ? 29.557 8.897 -24.856 1.00 66.88 193 ASN A C 1
ATOM 1534 O O . ASN A 1 193 ? 30.774 8.927 -25.034 1.00 66.88 193 ASN A O 1
ATOM 1538 N N . GLU A 1 194 ? 28.868 7.754 -24.892 1.00 64.81 194 GLU A N 1
ATOM 1539 C CA . GLU A 1 194 ? 29.489 6.450 -25.134 1.00 64.81 194 GLU A CA 1
ATOM 1540 C C . GLU A 1 194 ? 29.182 5.954 -26.551 1.00 64.81 194 GLU A C 1
ATOM 1542 O O . GLU A 1 194 ? 28.032 5.857 -26.972 1.00 64.81 194 GLU A O 1
ATOM 1547 N N . SER A 1 195 ? 30.234 5.644 -27.314 1.00 60.97 195 SER A N 1
ATOM 1548 C CA . SER A 1 195 ? 30.099 4.985 -28.616 1.00 60.97 195 SER A CA 1
ATOM 1549 C C . SER A 1 195 ? 29.921 3.485 -28.394 1.00 60.97 195 SER A C 1
ATOM 1551 O O . SER A 1 195 ? 30.905 2.764 -28.240 1.00 60.97 195 SER A O 1
ATOM 1553 N N . SER A 1 196 ? 28.673 3.019 -28.359 1.00 67.00 196 SER A N 1
ATOM 1554 C CA . SER A 1 196 ? 28.341 1.593 -28.283 1.00 67.00 196 SER A CA 1
ATOM 1555 C C . SER A 1 196 ? 27.610 1.118 -29.545 1.00 67.00 196 SER A C 1
ATOM 1557 O O . SER A 1 196 ? 27.020 1.914 -30.279 1.00 67.00 196 SER A O 1
ATOM 1559 N N . ILE A 1 197 ? 27.607 -0.198 -29.786 1.00 69.69 197 ILE A N 1
ATOM 1560 C CA . ILE A 1 197 ? 26.814 -0.837 -30.857 1.00 69.69 197 ILE A CA 1
ATOM 1561 C C . ILE A 1 197 ? 25.305 -0.587 -30.654 1.00 69.69 197 ILE A C 1
ATOM 1563 O O . ILE A 1 197 ? 24.538 -0.588 -31.615 1.00 69.69 197 ILE A O 1
ATOM 1567 N N . LEU A 1 198 ? 24.884 -0.321 -29.415 1.00 71.88 198 LEU A N 1
ATOM 1568 C CA . LEU A 1 198 ? 23.505 -0.018 -29.030 1.00 71.88 198 LEU A CA 1
ATOM 1569 C C . LEU A 1 198 ? 23.192 1.490 -29.078 1.00 71.88 198 LEU A C 1
ATOM 1571 O O . LEU A 1 198 ? 22.125 1.916 -28.642 1.00 71.88 198 LEU A O 1
ATOM 1575 N N . GLY A 1 199 ? 24.101 2.319 -29.603 1.00 80.06 199 GLY A N 1
ATOM 1576 C CA . GLY A 1 199 ? 23.976 3.773 -29.558 1.00 80.06 199 GLY A CA 1
ATOM 1577 C C . GLY A 1 199 ? 24.162 4.302 -28.129 1.00 80.06 199 GLY A C 1
ATOM 1578 O O . GLY A 1 199 ? 25.039 3.806 -27.420 1.00 80.06 199 GLY A O 1
ATOM 1579 N N . PRO A 1 200 ? 23.364 5.288 -27.679 1.00 83.50 200 PRO A N 1
ATOM 1580 C CA . PRO A 1 200 ? 23.521 5.893 -26.358 1.00 83.50 200 PRO A CA 1
ATOM 1581 C C . PRO A 1 200 ? 22.925 5.040 -25.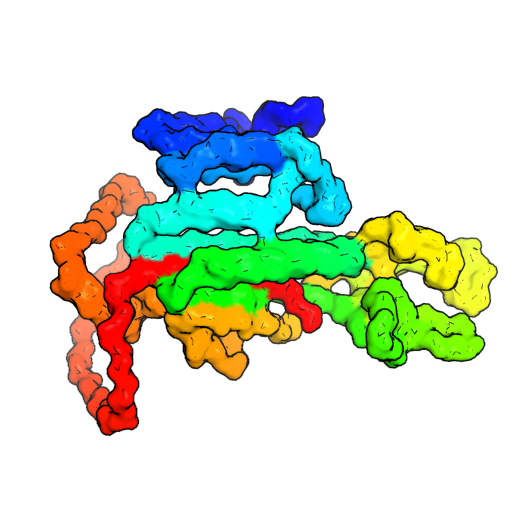225 1.00 83.50 200 PRO A C 1
ATOM 1583 O O . PRO A 1 200 ? 22.726 5.554 -24.133 1.00 83.50 200 PRO A O 1
ATOM 1586 N N . TRP A 1 201 ? 22.571 3.776 -25.454 1.00 85.88 201 TRP A N 1
ATOM 1587 C CA . TRP A 1 201 ? 21.883 2.942 -24.467 1.00 85.88 201 TRP A CA 1
ATOM 1588 C C . TRP A 1 201 ? 22.840 1.973 -23.777 1.00 85.88 201 TRP A C 1
ATOM 1590 O O . TRP A 1 201 ? 23.682 1.354 -24.427 1.00 85.88 201 TRP A O 1
ATOM 1600 N N . ILE A 1 202 ? 22.681 1.811 -22.462 1.00 84.88 202 ILE A N 1
ATOM 1601 C CA . ILE A 1 202 ? 23.402 0.793 -21.693 1.00 84.88 202 ILE A CA 1
ATOM 1602 C C . ILE A 1 202 ? 22.972 -0.596 -22.156 1.00 84.88 202 ILE A C 1
ATOM 1604 O O . ILE A 1 202 ? 21.785 -0.894 -22.294 1.00 84.88 202 ILE A O 1
ATOM 1608 N N . ASP A 1 203 ? 23.954 -1.477 -22.315 1.00 83.94 203 ASP A N 1
ATOM 1609 C CA . ASP A 1 203 ? 23.695 -2.902 -22.420 1.00 83.94 203 ASP A CA 1
ATOM 1610 C C . ASP A 1 203 ? 23.327 -3.472 -21.043 1.00 83.94 203 ASP A C 1
ATOM 1612 O O . ASP A 1 203 ? 24.193 -3.685 -20.189 1.00 83.94 203 ASP A O 1
ATOM 1616 N N . VAL A 1 204 ? 22.036 -3.739 -20.831 1.00 85.06 204 VAL A N 1
ATOM 1617 C CA . VAL A 1 204 ? 21.494 -4.267 -19.567 1.00 85.06 204 VAL A CA 1
ATOM 1618 C C . VAL A 1 204 ? 22.122 -5.598 -19.128 1.00 85.06 204 VAL A C 1
ATOM 1620 O O . VAL A 1 204 ? 22.022 -5.953 -17.954 1.00 85.06 204 VAL A O 1
ATOM 1623 N N . ARG A 1 205 ? 22.809 -6.318 -20.029 1.00 82.00 205 ARG A N 1
ATOM 1624 C CA . ARG A 1 205 ? 23.583 -7.532 -19.703 1.00 82.00 205 ARG A CA 1
ATOM 1625 C C . ARG A 1 205 ? 24.801 -7.259 -18.851 1.00 82.00 205 ARG A C 1
ATOM 1627 O O . ARG A 1 205 ? 25.163 -8.088 -18.021 1.00 82.00 205 ARG A O 1
ATOM 1634 N N . ASN A 1 206 ? 25.418 -6.109 -19.079 1.00 83.44 206 ASN A N 1
ATOM 1635 C CA . ASN A 1 206 ? 26.655 -5.715 -18.426 1.00 83.44 206 ASN A CA 1
ATOM 1636 C C . ASN A 1 206 ? 26.390 -4.907 -17.150 1.00 83.44 206 ASN A C 1
ATOM 1638 O O . ASN A 1 206 ? 27.327 -4.612 -16.408 1.00 83.44 206 ASN A O 1
ATOM 1642 N N . ASP A 1 207 ? 25.128 -4.566 -16.867 1.00 86.94 207 ASP A N 1
ATOM 1643 C CA . ASP A 1 207 ? 24.764 -3.861 -15.646 1.00 86.94 207 ASP A CA 1
ATOM 1644 C C . ASP A 1 207 ? 24.661 -4.823 -14.457 1.00 86.94 207 ASP A C 1
ATOM 1646 O O . ASP A 1 207 ? 23.637 -5.459 -14.189 1.00 86.94 207 ASP A O 1
ATOM 1650 N N . THR A 1 208 ? 25.751 -4.896 -13.699 1.00 85.44 208 THR A N 1
ATOM 1651 C CA . THR A 1 208 ? 25.855 -5.719 -12.492 1.00 85.44 208 THR A CA 1
ATOM 1652 C C . THR A 1 208 ? 24.915 -5.268 -11.372 1.00 85.44 208 THR A C 1
ATOM 1654 O O . THR A 1 208 ? 24.672 -6.042 -10.442 1.00 85.44 208 THR A O 1
ATOM 1657 N N . ASN A 1 209 ? 24.337 -4.064 -11.444 1.00 89.19 209 ASN A N 1
ATOM 1658 C CA . ASN A 1 209 ? 23.374 -3.589 -10.452 1.00 89.19 209 ASN A CA 1
ATOM 1659 C C . ASN A 1 209 ? 21.996 -4.227 -10.617 1.00 89.19 209 ASN A C 1
ATOM 1661 O O . ASN A 1 209 ? 21.246 -4.248 -9.645 1.00 89.19 209 ASN A O 1
ATOM 1665 N N . ARG A 1 210 ? 21.659 -4.768 -11.797 1.00 89.06 210 ARG A N 1
ATOM 1666 C CA . ARG A 1 210 ? 20.301 -5.240 -12.120 1.00 89.06 210 ARG A CA 1
ATOM 1667 C C . ARG A 1 210 ? 19.708 -6.180 -11.072 1.00 89.06 210 ARG A C 1
ATOM 1669 O O . ARG A 1 210 ? 18.549 -6.035 -10.701 1.00 89.06 210 ARG A O 1
ATOM 1676 N N . LEU A 1 211 ? 20.508 -7.127 -10.584 1.00 84.06 211 LEU A N 1
ATOM 1677 C CA . LEU A 1 211 ? 20.081 -8.101 -9.571 1.00 84.06 211 LEU A CA 1
ATOM 1678 C C . LEU A 1 211 ? 20.559 -7.750 -8.154 1.00 84.06 211 LEU A C 1
ATOM 1680 O O . LEU A 1 211 ? 19.946 -8.166 -7.171 1.00 84.06 211 LEU A O 1
ATOM 1684 N N . ASN A 1 212 ? 21.633 -6.967 -8.039 1.00 88.56 212 ASN A N 1
ATOM 1685 C CA . ASN A 1 212 ? 22.297 -6.696 -6.763 1.00 88.56 212 ASN A CA 1
ATOM 1686 C C . ASN A 1 212 ? 21.806 -5.418 -6.075 1.00 88.56 212 ASN A C 1
ATOM 1688 O O . ASN A 1 212 ? 22.000 -5.259 -4.873 1.00 88.56 212 ASN A O 1
ATOM 1692 N N . ASN A 1 213 ? 21.172 -4.506 -6.813 1.00 95.44 213 ASN A N 1
ATOM 1693 C CA . ASN A 1 213 ? 20.667 -3.249 -6.285 1.00 95.44 213 ASN A CA 1
ATOM 1694 C C . ASN A 1 213 ? 19.131 -3.273 -6.241 1.00 95.44 213 ASN A C 1
ATOM 1696 O O . ASN A 1 213 ? 18.492 -3.232 -7.293 1.00 95.44 213 ASN A O 1
ATOM 1700 N N . PRO A 1 214 ? 18.512 -3.267 -5.048 1.00 95.69 214 PRO A N 1
ATOM 1701 C CA . PRO A 1 214 ? 17.061 -3.150 -4.912 1.00 95.69 214 PRO A CA 1
ATOM 1702 C C . PRO A 1 214 ? 16.465 -1.920 -5.610 1.00 95.69 214 PRO A C 1
ATOM 1704 O O . PRO A 1 214 ? 15.327 -1.960 -6.058 1.00 95.69 214 PRO A O 1
ATOM 1707 N N . LYS A 1 215 ? 17.247 -0.842 -5.746 1.00 97.06 215 LYS A N 1
ATOM 1708 C CA . LYS A 1 215 ? 16.876 0.411 -6.419 1.00 97.06 215 LYS A CA 1
ATOM 1709 C C . LYS A 1 215 ? 17.346 0.466 -7.879 1.00 97.06 215 LYS A C 1
ATOM 1711 O O . LYS A 1 215 ? 17.556 1.554 -8.418 1.00 97.06 215 LYS A O 1
ATOM 1716 N N . TYR A 1 216 ? 17.579 -0.678 -8.520 1.00 96.50 216 TYR A N 1
ATOM 1717 C CA . TYR A 1 216 ? 17.780 -0.710 -9.966 1.00 96.50 216 TYR A CA 1
ATOM 1718 C C . TYR A 1 216 ? 16.531 -0.166 -10.669 1.00 96.50 216 TYR A C 1
ATOM 1720 O O . TYR A 1 216 ? 15.416 -0.562 -10.331 1.00 96.50 216 TYR A O 1
ATOM 1728 N N . ARG A 1 217 ? 16.721 0.750 -11.625 1.00 96.50 217 ARG A N 1
ATOM 1729 C CA . ARG A 1 217 ? 15.620 1.326 -12.400 1.00 96.50 217 ARG A CA 1
ATOM 1730 C C . ARG A 1 217 ? 15.411 0.507 -13.661 1.00 96.50 217 ARG A C 1
ATOM 1732 O O . ARG A 1 217 ? 16.320 0.418 -14.486 1.00 96.50 217 ARG A O 1
ATOM 1739 N N . GLN A 1 218 ? 14.229 -0.071 -13.831 1.00 95.25 218 GLN A N 1
ATOM 1740 C CA . GLN A 1 218 ? 13.859 -0.725 -15.085 1.00 95.25 218 GLN A CA 1
ATOM 1741 C C . GLN A 1 218 ? 13.846 0.289 -16.232 1.00 95.25 218 GLN A C 1
ATOM 1743 O O . GLN A 1 218 ? 13.638 1.484 -16.028 1.00 95.25 218 GLN A O 1
ATOM 1748 N N . LEU A 1 219 ? 14.098 -0.204 -17.445 1.00 93.75 219 LEU A N 1
ATOM 1749 C CA . LEU A 1 219 ? 14.116 0.623 -18.646 1.00 93.75 219 LEU A CA 1
ATOM 1750 C C . LEU A 1 219 ? 12.769 1.325 -18.844 1.00 93.75 219 LEU A C 1
ATOM 1752 O O . LEU A 1 219 ? 11.719 0.687 -18.744 1.00 93.75 219 LEU A O 1
ATOM 1756 N N . ALA A 1 220 ? 12.833 2.618 -19.166 1.00 95.56 220 ALA A N 1
ATOM 1757 C CA . ALA A 1 220 ? 11.683 3.428 -19.540 1.00 95.56 220 ALA A CA 1
ATOM 1758 C C . ALA A 1 220 ? 11.895 4.079 -20.913 1.00 95.56 220 ALA A C 1
ATOM 1760 O O . ALA A 1 220 ? 13.023 4.428 -21.268 1.00 95.56 220 ALA A O 1
ATOM 1761 N N . THR A 1 221 ? 10.811 4.242 -21.677 1.00 94.12 221 THR A N 1
ATOM 1762 C CA . THR A 1 221 ? 10.872 4.747 -23.062 1.00 94.12 221 THR A CA 1
ATOM 1763 C C . THR A 1 221 ? 10.901 6.274 -23.130 1.00 94.12 221 THR A C 1
ATOM 1765 O O . THR A 1 221 ? 11.630 6.833 -23.948 1.00 94.12 221 THR A O 1
ATOM 1768 N N . PHE A 1 222 ? 10.145 6.956 -22.267 1.00 96.31 222 PHE A N 1
ATOM 1769 C CA . PHE A 1 222 ? 10.102 8.417 -22.195 1.00 96.31 222 PHE A CA 1
ATOM 1770 C C . PHE A 1 222 ? 10.675 8.947 -20.881 1.00 96.31 222 PHE A C 1
ATOM 1772 O O . PHE A 1 222 ? 10.448 8.395 -19.807 1.00 96.31 222 PHE A O 1
ATOM 1779 N N . GLU A 1 223 ? 11.409 10.050 -20.979 1.00 96.69 223 GLU A N 1
ATOM 1780 C CA . GLU A 1 223 ? 12.074 10.685 -19.849 1.00 96.69 223 GLU A CA 1
ATOM 1781 C C . GLU A 1 223 ? 11.099 11.484 -18.984 1.00 96.69 223 GLU A C 1
ATOM 1783 O O . GLU A 1 223 ? 10.503 12.448 -19.458 1.00 96.69 223 GLU A O 1
ATOM 1788 N N . LEU A 1 224 ? 11.006 11.120 -17.704 1.00 97.75 224 LEU A N 1
ATOM 1789 C CA . LEU A 1 224 ? 10.382 11.915 -16.646 1.00 97.75 224 LEU A CA 1
ATOM 1790 C C . LEU A 1 224 ? 11.165 11.726 -15.336 1.00 97.75 224 LEU A C 1
ATOM 1792 O O . LEU A 1 224 ? 11.898 10.747 -15.187 1.00 97.75 224 LEU A O 1
ATOM 1796 N N . ASP A 1 225 ? 11.025 12.655 -14.389 1.00 97.44 225 ASP A N 1
ATOM 1797 C CA . ASP A 1 225 ? 11.628 12.516 -13.050 1.00 97.44 225 ASP A CA 1
ATOM 1798 C C . ASP A 1 225 ? 10.909 11.456 -12.199 1.00 97.44 225 ASP A C 1
ATOM 1800 O O . ASP A 1 225 ? 11.535 10.774 -11.379 1.00 97.44 225 ASP A O 1
ATOM 1804 N N . ASP A 1 226 ? 9.614 11.297 -12.466 1.00 97.38 226 ASP A N 1
ATOM 1805 C CA . ASP A 1 226 ? 8.710 10.312 -11.898 1.00 97.38 226 ASP A CA 1
ATOM 1806 C C . ASP A 1 226 ? 7.874 9.698 -13.020 1.00 97.38 226 ASP A C 1
ATOM 1808 O O . ASP A 1 226 ? 7.438 10.387 -13.943 1.00 97.38 226 ASP A O 1
ATOM 1812 N N . GLU A 1 227 ? 7.705 8.385 -12.967 1.00 98.50 227 GLU A N 1
ATOM 1813 C CA . GLU A 1 227 ? 6.788 7.660 -13.836 1.00 98.50 227 GLU A CA 1
ATOM 1814 C C . GLU A 1 227 ? 5.329 8.053 -13.545 1.00 98.50 227 GLU A C 1
ATOM 1816 O O . GLU A 1 227 ? 5.016 8.543 -12.464 1.00 98.50 227 GLU A O 1
ATOM 1821 N N . THR A 1 228 ? 4.441 7.928 -14.529 1.00 98.19 228 THR A N 1
ATOM 1822 C CA . THR A 1 228 ? 3.028 8.321 -14.404 1.00 98.19 228 THR A CA 1
ATOM 1823 C C . THR A 1 228 ? 2.126 7.150 -14.031 1.00 98.19 228 THR A C 1
ATOM 1825 O O . THR A 1 228 ? 2.323 6.052 -14.541 1.00 98.19 228 THR A O 1
ATOM 1828 N N . HIS A 1 229 ? 1.027 7.416 -13.324 1.00 98.12 229 HIS A N 1
ATOM 1829 C CA . HIS A 1 229 ? -0.037 6.422 -13.141 1.00 98.12 229 HIS A CA 1
ATOM 1830 C C . HIS A 1 229 ? -0.597 5.911 -14.482 1.00 98.12 229 HIS A C 1
ATOM 1832 O O . HIS A 1 229 ? -0.611 6.626 -15.493 1.00 98.12 229 HIS A O 1
ATOM 1838 N N . GLY A 1 230 ? -1.090 4.676 -14.457 1.00 95.06 230 GLY A N 1
ATOM 1839 C CA . GLY A 1 230 ? -1.888 4.040 -15.500 1.00 95.06 230 GLY A CA 1
ATOM 1840 C C . GLY A 1 230 ? -3.365 4.419 -15.365 1.00 95.06 230 GLY A C 1
ATOM 1841 O O . GLY A 1 230 ? -3.860 4.662 -14.263 1.00 95.06 230 GLY A O 1
ATOM 1842 N N . GLY A 1 231 ? -4.053 4.532 -16.500 1.00 95.00 231 GLY A N 1
ATOM 1843 C CA . GLY A 1 231 ? -5.457 4.959 -16.580 1.00 95.00 231 GLY A CA 1
ATOM 1844 C C . GLY A 1 231 ? -6.430 3.846 -16.966 1.00 95.00 231 GLY A C 1
ATOM 1845 O O . GLY A 1 231 ? -7.582 4.131 -17.285 1.00 95.00 231 GLY A O 1
ATOM 1846 N N . GLU A 1 232 ? -5.953 2.609 -17.030 1.00 96.75 232 GLU A N 1
ATOM 1847 C CA . GLU A 1 232 ? -6.756 1.418 -17.251 1.00 96.75 232 GLU A CA 1
ATOM 1848 C C . GLU A 1 232 ? -7.525 0.993 -15.996 1.00 96.75 232 GLU A C 1
ATOM 1850 O O . GLU A 1 232 ? -7.209 1.388 -14.872 1.00 96.75 232 GLU A O 1
ATOM 1855 N N . ASP A 1 233 ? -8.545 0.162 -16.207 1.00 97.06 233 ASP A N 1
ATOM 1856 C CA . ASP A 1 233 ? -9.339 -0.412 -15.127 1.00 97.06 233 ASP A CA 1
ATOM 1857 C C . ASP A 1 233 ? -8.471 -1.286 -14.210 1.00 97.06 233 ASP A C 1
ATOM 1859 O O . ASP A 1 233 ? -7.637 -2.070 -14.665 1.00 97.06 233 ASP A O 1
ATOM 1863 N N . VAL A 1 234 ? -8.741 -1.216 -12.909 1.00 95.69 234 VAL A N 1
ATOM 1864 C CA . VAL A 1 234 ? -8.037 -1.984 -11.876 1.00 95.69 234 VAL A CA 1
ATOM 1865 C C . VAL A 1 234 ? -8.919 -3.094 -11.315 1.00 95.69 234 VAL A C 1
ATOM 1867 O O . VAL A 1 234 ? -10.149 -2.996 -11.284 1.00 95.69 234 VAL A O 1
ATOM 1870 N N . GLY A 1 235 ? -8.288 -4.176 -10.860 1.00 93.19 235 GLY A N 1
ATOM 1871 C CA . GLY A 1 235 ? -8.996 -5.305 -10.263 1.00 93.19 235 GLY A CA 1
ATOM 1872 C C . GLY A 1 235 ? -9.618 -4.958 -8.910 1.00 93.19 235 GLY A C 1
ATOM 1873 O O . GLY A 1 235 ? -9.021 -4.240 -8.111 1.00 93.19 235 GLY A O 1
ATOM 1874 N N . ILE A 1 236 ? -10.790 -5.534 -8.633 1.00 96.19 236 ILE A N 1
ATOM 1875 C CA . ILE A 1 236 ? -11.411 -5.559 -7.308 1.00 96.19 236 ILE A CA 1
ATOM 1876 C C . ILE A 1 236 ? -11.741 -7.004 -6.926 1.00 96.19 236 ILE A C 1
ATOM 1878 O O . ILE A 1 236 ? -12.385 -7.740 -7.675 1.00 96.19 236 ILE A O 1
ATOM 1882 N N . PHE A 1 237 ? -11.313 -7.403 -5.737 1.00 95.69 237 PHE A N 1
ATOM 1883 C CA . PHE A 1 237 ? -11.512 -8.725 -5.161 1.00 95.69 237 PHE A CA 1
ATOM 1884 C C . PHE A 1 237 ? -12.240 -8.575 -3.835 1.00 95.69 237 PHE A C 1
ATOM 1886 O O . PHE A 1 237 ? -11.948 -7.661 -3.065 1.00 95.69 237 PHE A O 1
ATOM 1893 N N . ALA A 1 238 ? -13.190 -9.463 -3.550 1.00 95.75 238 ALA A N 1
ATOM 1894 C CA . ALA A 1 238 ? -13.899 -9.415 -2.283 1.00 95.75 238 ALA A CA 1
ATOM 1895 C C . ALA A 1 238 ? -14.364 -10.780 -1.790 1.00 95.75 238 ALA A C 1
ATOM 1897 O O . ALA A 1 238 ? -14.686 -11.670 -2.577 1.00 95.75 238 ALA A O 1
ATOM 1898 N N . THR A 1 239 ? -14.462 -10.902 -0.470 1.00 94.75 239 THR A N 1
ATOM 1899 C CA . THR A 1 239 ? -15.053 -12.048 0.228 1.00 94.75 239 THR A CA 1
ATOM 1900 C C . THR A 1 239 ? -15.907 -11.572 1.404 1.00 94.75 239 THR A C 1
ATOM 1902 O O . THR A 1 239 ? -15.812 -10.419 1.822 1.00 94.75 239 THR A O 1
ATOM 1905 N N . GLY A 1 240 ? -16.780 -12.442 1.909 1.00 93.56 240 GLY A N 1
ATOM 1906 C CA . GLY A 1 240 ? -17.653 -12.139 3.042 1.00 93.56 240 GLY A CA 1
ATOM 1907 C C . GLY A 1 240 ? -18.981 -11.462 2.671 1.00 93.56 240 GLY A C 1
ATOM 1908 O O . GLY A 1 240 ? -19.436 -11.547 1.519 1.00 93.56 240 GLY A O 1
ATOM 1909 N N . PRO A 1 241 ? -19.662 -10.820 3.635 1.00 91.06 241 PRO A N 1
ATOM 1910 C CA . PRO A 1 241 ? -21.038 -10.351 3.482 1.00 91.06 241 PRO A CA 1
ATOM 1911 C C . PRO A 1 241 ? -21.149 -9.229 2.445 1.00 91.06 241 PRO A C 1
ATOM 1913 O O . PRO A 1 241 ? -20.476 -8.211 2.532 1.00 91.06 241 PRO A O 1
ATOM 1916 N N . GLY A 1 242 ? -22.019 -9.395 1.447 1.00 90.38 242 GLY A N 1
ATOM 1917 C CA . GLY A 1 242 ? -22.194 -8.405 0.374 1.00 90.38 242 GLY A CA 1
ATOM 1918 C C . GLY A 1 242 ? -21.161 -8.474 -0.759 1.00 90.38 242 GLY A C 1
ATOM 1919 O O . GLY A 1 242 ? -21.355 -7.801 -1.767 1.00 90.38 242 GLY A O 1
ATOM 1920 N N . SER A 1 243 ? -20.136 -9.332 -0.670 1.00 94.19 243 SER A N 1
ATOM 1921 C CA . SER A 1 243 ? -19.120 -9.511 -1.728 1.00 94.19 243 SER A CA 1
ATOM 1922 C C . SER A 1 243 ? -19.711 -9.855 -3.103 1.00 94.19 243 SER A C 1
ATOM 1924 O O . SER A 1 243 ? -19.237 -9.363 -4.118 1.00 94.19 243 SER A O 1
ATOM 1926 N N . HIS A 1 244 ? -20.817 -10.605 -3.151 1.00 94.38 244 HIS A N 1
ATOM 1927 C CA . HIS A 1 244 ? -21.543 -10.941 -4.387 1.00 94.38 244 HIS A CA 1
ATOM 1928 C C . HIS A 1 244 ? -22.092 -9.727 -5.170 1.00 94.38 244 HIS A C 1
ATOM 1930 O O . HIS A 1 244 ? -22.535 -9.879 -6.312 1.00 94.38 244 HIS A O 1
ATOM 1936 N N . LEU A 1 245 ? -22.115 -8.535 -4.562 1.00 95.00 245 LEU A N 1
ATOM 1937 C CA . LEU A 1 245 ? -22.489 -7.282 -5.221 1.00 95.00 245 LEU A CA 1
ATOM 1938 C C . LEU A 1 245 ? -21.333 -6.695 -6.051 1.00 95.00 245 LEU A C 1
ATOM 1940 O O . LEU A 1 245 ? -21.585 -5.869 -6.926 1.00 95.00 245 LEU A O 1
ATOM 1944 N N . ILE A 1 246 ? -20.094 -7.141 -5.822 1.00 95.06 246 ILE A N 1
ATOM 1945 C CA . ILE A 1 246 ? -18.922 -6.802 -6.635 1.00 95.06 246 ILE A CA 1
ATOM 1946 C C . ILE A 1 246 ? -18.889 -7.758 -7.825 1.00 95.06 246 ILE A C 1
ATOM 1948 O O . ILE A 1 246 ? -18.509 -8.921 -7.709 1.00 95.06 246 ILE A O 1
ATOM 1952 N N . ARG A 1 247 ? -19.361 -7.277 -8.978 1.00 95.00 247 ARG A N 1
ATOM 1953 C CA . ARG A 1 247 ? -19.424 -8.051 -10.222 1.00 95.00 247 ARG A CA 1
ATOM 1954 C C . ARG A 1 247 ? -19.429 -7.143 -11.446 1.00 95.00 247 ARG A C 1
ATOM 1956 O O . ARG A 1 247 ? -20.081 -6.101 -11.440 1.00 95.00 247 ARG A O 1
ATOM 1963 N N . GLY A 1 248 ? -18.806 -7.605 -12.526 1.00 96.38 248 GLY A N 1
ATOM 1964 C CA . GLY A 1 248 ? -18.741 -6.868 -13.789 1.00 96.38 248 GLY A CA 1
ATOM 1965 C C . GLY A 1 248 ? -17.791 -5.673 -13.715 1.00 96.38 248 GLY A C 1
ATOM 1966 O O . GLY A 1 248 ? -16.788 -5.732 -13.013 1.00 96.38 248 GLY A O 1
ATOM 1967 N N . VAL A 1 249 ? -18.122 -4.611 -14.448 1.00 97.56 249 VAL A N 1
ATOM 1968 C CA . VAL A 1 249 ? -17.382 -3.342 -14.458 1.00 97.56 249 VAL A CA 1
ATOM 1969 C C . VAL A 1 249 ? -18.182 -2.322 -13.658 1.00 97.56 249 VAL A C 1
ATOM 1971 O O . VAL A 1 249 ? -19.382 -2.152 -13.892 1.00 97.56 249 VAL A O 1
ATOM 1974 N N . ILE A 1 250 ? -17.531 -1.682 -12.692 1.00 96.81 250 ILE A N 1
ATOM 1975 C CA . ILE A 1 250 ? -18.153 -0.751 -11.750 1.00 96.81 250 ILE A CA 1
ATOM 1976 C C . ILE A 1 250 ? -17.303 0.510 -11.633 1.00 96.81 250 ILE A C 1
ATOM 1978 O O . ILE A 1 250 ? -16.082 0.451 -11.703 1.00 96.81 250 ILE A O 1
ATOM 1982 N N . GLU A 1 251 ? -17.959 1.642 -11.406 1.00 97.94 251 GLU A N 1
ATOM 1983 C CA . GLU A 1 251 ? -17.273 2.892 -11.081 1.00 97.94 251 GLU A CA 1
ATOM 1984 C C . GLU A 1 251 ? -16.598 2.791 -9.708 1.00 97.94 251 GLU A C 1
ATOM 1986 O O . GLU A 1 251 ? -17.193 2.269 -8.763 1.00 97.94 251 GLU A O 1
ATOM 1991 N N . GLN A 1 252 ? -15.395 3.345 -9.551 1.00 94.88 252 GLN A N 1
ATOM 1992 C CA . GLN A 1 252 ? -14.617 3.234 -8.309 1.00 94.88 252 GLN A CA 1
ATOM 1993 C C . GLN A 1 252 ? -15.379 3.750 -7.073 1.00 94.88 252 GLN A C 1
ATOM 1995 O O . GLN A 1 252 ? -15.342 3.147 -5.997 1.00 94.88 252 GLN A O 1
ATOM 2000 N N . ASN A 1 253 ? -16.163 4.825 -7.218 1.00 96.00 253 ASN A N 1
ATOM 2001 C CA . ASN A 1 253 ? -16.958 5.381 -6.119 1.00 96.00 253 ASN A CA 1
ATOM 2002 C C . ASN A 1 253 ? -18.081 4.436 -5.637 1.00 96.00 253 ASN A C 1
ATOM 2004 O O . ASN A 1 253 ? -18.628 4.628 -4.545 1.00 96.00 253 ASN A O 1
ATOM 2008 N N . TYR A 1 254 ? -18.435 3.414 -6.423 1.00 96.12 254 TYR A N 1
ATOM 2009 C CA . TYR A 1 254 ? -19.391 2.386 -6.023 1.00 96.12 254 TYR A CA 1
ATOM 2010 C C . TYR A 1 254 ? -18.913 1.607 -4.794 1.00 96.12 254 TYR A C 1
ATOM 2012 O O . TYR A 1 254 ? -19.743 1.253 -3.955 1.00 96.12 254 TYR A O 1
ATOM 2020 N N . VAL A 1 255 ? -17.600 1.403 -4.630 1.00 94.06 255 VAL A N 1
ATOM 2021 C CA . VAL A 1 255 ? -17.023 0.654 -3.499 1.00 94.06 255 VAL A CA 1
ATOM 2022 C C . VAL A 1 255 ? -17.452 1.261 -2.162 1.00 94.06 255 VAL A C 1
ATOM 2024 O O . VAL A 1 255 ? -17.956 0.553 -1.291 1.00 94.06 255 VAL A O 1
ATOM 2027 N N . ALA A 1 256 ? -17.384 2.588 -2.023 1.00 92.00 256 ALA A N 1
ATOM 2028 C CA . ALA A 1 256 ? -17.825 3.283 -0.812 1.00 92.00 256 ALA A CA 1
ATOM 2029 C C . ALA A 1 256 ? -19.337 3.124 -0.552 1.00 92.00 256 ALA A C 1
ATOM 2031 O O . ALA A 1 256 ? -19.784 3.004 0.593 1.00 92.00 256 ALA A O 1
ATOM 2032 N N . HIS A 1 257 ? -20.154 3.101 -1.609 1.00 94.38 257 HIS A N 1
ATOM 2033 C CA . HIS A 1 257 ? -21.590 2.857 -1.479 1.00 94.38 257 HIS A CA 1
ATOM 2034 C C . HIS A 1 257 ? -21.907 1.420 -1.073 1.00 94.38 257 HIS A C 1
ATOM 2036 O O . HIS A 1 257 ? -22.804 1.216 -0.253 1.00 94.38 257 HIS A O 1
ATOM 2042 N N . LEU A 1 258 ? -21.172 0.451 -1.612 1.00 93.06 258 LEU A N 1
ATOM 2043 C CA . LEU A 1 258 ? -21.295 -0.952 -1.249 1.00 93.06 258 LEU A CA 1
ATOM 2044 C C . LEU A 1 258 ? -20.920 -1.170 0.211 1.00 93.06 258 LEU A C 1
ATOM 2046 O O . LEU A 1 258 ? -21.678 -1.799 0.937 1.00 93.06 258 LEU A O 1
ATOM 2050 N N . VAL A 1 259 ? -19.818 -0.578 0.660 1.00 92.00 259 VAL A N 1
ATOM 2051 C CA . VAL A 1 259 ? -19.388 -0.568 2.062 1.00 92.00 259 VAL A CA 1
ATOM 2052 C C . VAL A 1 259 ? -20.485 -0.029 2.978 1.00 92.00 259 VAL A C 1
ATOM 2054 O O . VAL A 1 259 ? -20.887 -0.687 3.935 1.00 92.00 259 VAL A O 1
ATOM 2057 N N . SER A 1 260 ? -21.033 1.141 2.643 1.00 91.31 260 SER A N 1
ATOM 2058 C CA . SER A 1 260 ? -22.122 1.766 3.400 1.00 91.31 260 SER A CA 1
ATOM 2059 C C . SER A 1 260 ? -23.391 0.897 3.425 1.00 91.31 260 SER A C 1
ATOM 2061 O O . SER A 1 260 ? -24.084 0.828 4.440 1.00 91.31 260 SER A O 1
ATOM 2063 N N . TYR A 1 261 ? -23.696 0.208 2.324 1.00 92.62 261 TYR A N 1
ATOM 2064 C CA . TYR A 1 261 ? -24.836 -0.703 2.222 1.00 92.62 261 TYR A CA 1
ATOM 2065 C C . TYR A 1 261 ? -24.629 -1.986 3.036 1.00 92.62 261 TYR A C 1
ATOM 2067 O O . TYR A 1 261 ? -25.514 -2.377 3.799 1.00 92.62 261 TYR A O 1
ATOM 2075 N N . ALA A 1 262 ? -23.478 -2.639 2.867 1.00 91.94 262 ALA A N 1
ATOM 2076 C CA . ALA A 1 262 ? -23.157 -3.919 3.475 1.00 91.94 262 ALA A CA 1
ATOM 2077 C C . ALA A 1 262 ? -23.035 -3.765 4.988 1.00 91.94 262 ALA A C 1
ATOM 2079 O O . ALA A 1 262 ? -23.786 -4.410 5.702 1.00 91.94 262 ALA A O 1
ATOM 2080 N N . ALA A 1 263 ? -22.209 -2.833 5.470 1.00 90.56 263 ALA A N 1
ATOM 2081 C CA . ALA A 1 263 ? -21.938 -2.651 6.896 1.00 90.56 263 ALA A CA 1
ATOM 2082 C C . ALA A 1 263 ? -23.045 -1.912 7.674 1.00 90.56 263 ALA A C 1
ATOM 2084 O O . ALA A 1 263 ? -22.875 -1.618 8.853 1.00 90.56 263 ALA A O 1
ATOM 2085 N N . CYS A 1 264 ? -24.184 -1.588 7.051 1.00 91.44 264 CYS A N 1
ATOM 2086 C CA . CYS A 1 264 ? -25.275 -0.843 7.692 1.00 91.44 264 CYS A CA 1
ATOM 2087 C C . CYS A 1 264 ? -24.861 0.526 8.278 1.00 91.44 264 CYS A C 1
ATOM 2089 O O . CYS A 1 264 ? -25.516 1.036 9.193 1.00 91.44 264 CYS A O 1
ATOM 2091 N N . ILE A 1 265 ? -23.824 1.156 7.720 1.00 88.94 265 ILE A N 1
ATOM 2092 C CA . ILE A 1 265 ? -23.307 2.463 8.149 1.00 88.94 265 ILE A CA 1
ATOM 2093 C C . ILE A 1 265 ? -23.604 3.550 7.117 1.00 88.94 265 ILE A C 1
ATOM 2095 O O . ILE A 1 265 ? -23.668 3.300 5.916 1.00 88.94 265 ILE A O 1
ATOM 2099 N N . GLY A 1 266 ? -23.753 4.795 7.565 1.00 89.62 266 GLY A N 1
ATOM 2100 C CA . GLY A 1 266 ? -23.863 5.944 6.664 1.00 89.62 266 GLY A CA 1
ATOM 2101 C C . GLY A 1 266 ? -25.117 5.959 5.765 1.00 89.62 266 GLY A C 1
ATOM 2102 O O . GLY A 1 266 ? -26.122 5.304 6.057 1.00 89.62 266 GLY A O 1
ATOM 2103 N N . PRO A 1 267 ? -25.094 6.735 4.664 1.00 89.88 267 PRO A N 1
ATOM 2104 C CA . PRO A 1 267 ? -26.295 7.047 3.882 1.00 89.88 267 PRO A CA 1
ATOM 2105 C C . PRO A 1 267 ? -26.957 5.852 3.182 1.00 89.88 267 PRO A C 1
ATOM 2107 O O . PRO A 1 267 ? -28.170 5.874 2.960 1.00 89.88 26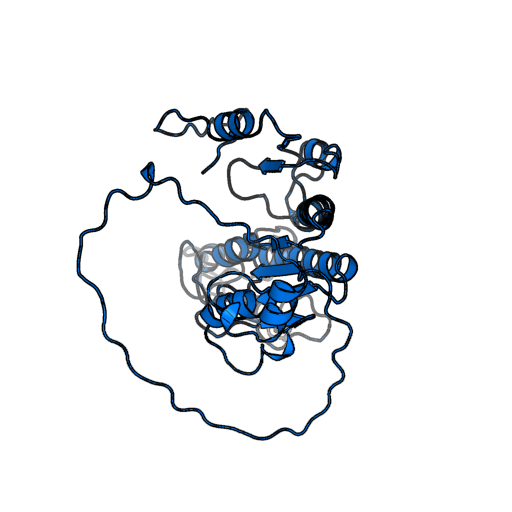7 PRO A O 1
ATOM 2110 N N . ARG A 1 268 ? -26.195 4.810 2.817 1.00 90.69 268 ARG A N 1
ATOM 2111 C CA . ARG A 1 268 ? -26.725 3.633 2.101 1.00 90.69 268 ARG A CA 1
ATOM 2112 C C . ARG A 1 268 ? -27.258 2.542 3.025 1.00 90.69 268 ARG A C 1
ATOM 2114 O O . ARG A 1 268 ? -27.951 1.654 2.532 1.00 90.69 268 ARG A O 1
ATOM 2121 N N . ALA A 1 269 ? -27.068 2.656 4.341 1.00 87.94 269 ALA A N 1
ATOM 2122 C CA . ALA A 1 269 ? -27.624 1.722 5.322 1.00 87.94 269 ALA A CA 1
ATOM 2123 C C . ALA A 1 269 ? -29.146 1.545 5.178 1.00 87.94 269 ALA A C 1
ATOM 2125 O O . ALA A 1 269 ? -29.670 0.442 5.285 1.00 87.94 269 ALA A O 1
ATOM 2126 N N . ASN A 1 270 ? -29.868 2.628 4.869 1.00 87.38 270 ASN A N 1
ATOM 2127 C CA . ASN A 1 270 ? -31.330 2.609 4.731 1.00 87.38 270 ASN A CA 1
ATOM 2128 C C . ASN A 1 270 ? -31.822 1.849 3.486 1.00 87.38 270 ASN A C 1
ATOM 2130 O O . ASN A 1 270 ? -33.009 1.546 3.385 1.00 87.38 270 ASN A O 1
ATOM 2134 N N . MET A 1 271 ? -30.935 1.569 2.526 1.00 89.00 271 MET A N 1
ATOM 2135 C CA . MET A 1 271 ? -31.268 0.800 1.325 1.00 89.00 271 MET A CA 1
ATOM 2136 C C . MET A 1 271 ? -31.162 -0.710 1.564 1.00 89.00 271 MET A C 1
ATOM 2138 O O . MET A 1 271 ? -31.707 -1.489 0.784 1.00 89.00 271 MET A O 1
ATOM 2142 N N . ASN A 1 272 ? -30.485 -1.129 2.634 1.00 86.75 272 ASN A N 1
ATOM 2143 C CA . ASN A 1 272 ? -30.362 -2.525 3.015 1.00 86.75 272 ASN A CA 1
ATOM 2144 C C . ASN A 1 272 ? -31.457 -2.878 4.034 1.00 86.75 272 ASN A C 1
ATOM 2146 O O . ASN A 1 272 ? -31.447 -2.442 5.186 1.00 86.75 272 ASN A O 1
ATOM 2150 N N . SER A 1 273 ? -32.429 -3.684 3.604 1.00 84.88 273 SER A N 1
ATOM 2151 C CA . SER A 1 273 ? -33.560 -4.088 4.445 1.00 84.88 273 SER A CA 1
ATOM 2152 C C . SER A 1 273 ? -33.138 -4.897 5.675 1.00 84.88 273 SER A C 1
ATOM 2154 O O . SER A 1 273 ? -33.849 -4.868 6.679 1.00 84.88 273 SER A O 1
ATOM 2156 N N . HIS A 1 274 ? -31.980 -5.564 5.640 1.00 82.56 274 HIS A N 1
ATOM 2157 C CA . HIS A 1 274 ? -31.468 -6.341 6.772 1.00 82.56 274 HIS A CA 1
ATOM 2158 C C . HIS A 1 274 ? -31.064 -5.425 7.935 1.00 82.56 274 HIS A C 1
ATOM 2160 O O . HIS A 1 274 ? -31.301 -5.753 9.097 1.00 82.56 274 HIS A O 1
ATOM 2166 N N . CYS A 1 275 ? -30.585 -4.215 7.636 1.00 82.62 275 CYS A N 1
ATOM 2167 C CA . CYS A 1 275 ? -30.246 -3.217 8.650 1.00 82.62 275 CYS A CA 1
ATOM 2168 C C . CYS A 1 275 ? -31.469 -2.761 9.465 1.00 82.62 275 CYS A C 1
ATOM 2170 O O . CYS A 1 275 ? -31.343 -2.384 10.631 1.00 82.62 275 CYS A O 1
ATOM 2172 N N . ASN A 1 276 ? -32.673 -2.817 8.883 1.00 70.50 276 ASN A N 1
ATOM 2173 C CA . ASN A 1 276 ? -33.905 -2.439 9.581 1.00 70.50 276 ASN A CA 1
ATOM 2174 C C . ASN A 1 276 ? -34.287 -3.448 10.673 1.00 70.50 276 ASN A C 1
ATOM 2176 O O . ASN A 1 276 ? -34.846 -3.051 11.695 1.00 70.50 276 ASN A O 1
ATOM 2180 N N . HIS A 1 277 ? -33.944 -4.728 10.497 1.00 59.97 277 HIS A N 1
ATOM 2181 C CA . HIS A 1 277 ? -34.159 -5.747 11.523 1.00 59.97 277 HIS A CA 1
ATOM 2182 C C . HIS A 1 277 ? -33.224 -5.543 12.723 1.00 59.97 277 HIS A C 1
ATOM 2184 O O . HIS A 1 277 ? -33.700 -5.578 13.858 1.00 59.97 277 HIS A O 1
ATOM 2190 N N . ILE A 1 278 ? -31.956 -5.189 12.482 1.00 56.94 278 ILE A N 1
ATOM 2191 C CA . ILE A 1 278 ? -30.969 -4.859 13.528 1.00 56.94 278 ILE A CA 1
ATOM 2192 C C . ILE A 1 278 ? -31.425 -3.644 14.357 1.00 56.94 278 ILE A C 1
ATOM 2194 O O . ILE A 1 278 ? -31.380 -3.665 15.588 1.00 56.94 278 ILE A O 1
ATOM 2198 N N . ARG A 1 279 ? -31.962 -2.605 13.700 1.00 53.78 279 ARG A N 1
ATOM 2199 C CA . ARG A 1 279 ? -32.515 -1.417 14.381 1.00 53.78 279 ARG A CA 1
ATOM 2200 C C . ARG A 1 279 ? -33.747 -1.718 15.241 1.00 53.78 279 ARG A C 1
ATOM 2202 O O . ARG A 1 279 ? -34.015 -0.981 16.184 1.00 53.78 279 ARG A O 1
ATOM 2209 N N . SER A 1 280 ? -34.497 -2.776 14.925 1.00 48.94 280 SER A N 1
ATOM 2210 C CA . SER A 1 280 ? -35.694 -3.177 15.678 1.00 48.94 280 SER A CA 1
ATOM 2211 C C . SER A 1 280 ? -35.403 -4.102 16.867 1.00 48.94 280 SER A C 1
ATOM 2213 O O . SER A 1 280 ? -36.180 -4.113 17.818 1.00 48.94 280 SER A O 1
ATOM 2215 N N . SER A 1 281 ? -34.284 -4.839 16.848 1.00 49.06 281 SER A N 1
ATOM 2216 C CA . SER A 1 281 ? -33.876 -5.749 17.931 1.00 49.06 281 SER A CA 1
ATOM 2217 C C . SER A 1 281 ? -32.922 -5.119 18.953 1.00 49.06 281 SER A C 1
ATOM 2219 O O . SER A 1 281 ? -32.779 -5.649 20.051 1.00 49.06 281 SER A O 1
ATOM 2221 N N . GLY A 1 282 ? -32.285 -3.991 18.624 1.00 44.91 282 GLY A N 1
ATOM 2222 C CA . GLY A 1 282 ? -31.391 -3.240 19.508 1.00 44.91 282 GLY A CA 1
ATOM 2223 C C . GLY A 1 282 ? -31.860 -1.802 19.706 1.00 44.91 282 GLY A C 1
ATOM 2224 O O . GLY A 1 282 ? -31.271 -0.867 19.169 1.00 44.91 282 GLY A O 1
ATOM 2225 N N . SER A 1 283 ? -32.926 -1.588 20.477 1.00 40.31 283 SER A N 1
ATOM 2226 C CA . SER A 1 283 ? -33.344 -0.236 20.851 1.00 40.31 283 SER A CA 1
ATOM 2227 C C . SER A 1 283 ? -32.401 0.364 21.902 1.00 40.31 283 SER A C 1
ATOM 2229 O O . SER A 1 283 ? -32.686 0.333 23.098 1.00 40.31 283 SER A O 1
ATOM 2231 N N . LYS A 1 284 ? -31.310 0.976 21.441 1.00 35.94 284 LYS A N 1
ATOM 2232 C CA . LYS A 1 284 ? -30.851 2.280 21.933 1.00 35.94 284 LYS A CA 1
ATOM 2233 C C . LYS A 1 284 ? -30.407 3.088 20.721 1.00 35.94 284 LYS A C 1
ATOM 2235 O O . LYS A 1 284 ? -29.333 2.871 20.175 1.00 35.94 284 LYS A O 1
ATOM 2240 N N . GLN A 1 285 ? -31.264 4.011 20.287 1.00 34.97 285 GLN A N 1
ATOM 2241 C CA . GLN A 1 285 ? -30.836 5.103 19.420 1.00 34.97 285 GLN A CA 1
ATOM 2242 C C . GLN A 1 285 ? -29.679 5.824 20.117 1.00 34.97 285 GLN A C 1
ATOM 2244 O O . GLN A 1 285 ? -29.890 6.476 21.137 1.00 34.97 285 GLN A O 1
ATOM 2249 N N . VAL A 1 286 ? -28.471 5.723 19.570 1.00 34.69 286 VAL A N 1
ATOM 2250 C CA . VAL A 1 286 ? -27.464 6.755 19.799 1.00 34.69 286 VAL A CA 1
ATOM 2251 C C . VAL A 1 286 ? -27.879 7.918 18.911 1.00 34.69 286 VAL A C 1
ATOM 2253 O O . VAL A 1 286 ? -27.680 7.907 17.697 1.00 34.69 286 VAL A O 1
ATOM 2256 N N . VAL A 1 287 ? -28.563 8.884 19.515 1.00 31.69 287 VAL A N 1
ATOM 2257 C CA . VAL A 1 287 ? -28.740 10.202 18.917 1.00 31.69 287 VAL A CA 1
ATOM 2258 C C . VAL A 1 287 ? -27.366 10.860 18.977 1.00 31.69 287 VAL A C 1
ATOM 2260 O O . VAL A 1 287 ? -26.873 11.156 20.061 1.00 31.69 287 VAL A O 1
ATOM 2263 N N . LEU A 1 288 ? -26.724 11.046 17.825 1.00 28.66 288 LEU A N 1
ATOM 2264 C CA . LEU A 1 288 ? -25.635 12.010 17.709 1.00 28.66 288 LEU A CA 1
ATOM 2265 C C . LEU A 1 288 ? -26.264 13.398 17.877 1.00 28.66 288 LEU A C 1
ATOM 2267 O O . LEU A 1 288 ? -26.800 13.963 16.923 1.00 28.66 288 LEU A O 1
ATOM 2271 N N . GLU A 1 289 ? -26.268 13.915 19.106 1.00 27.19 289 GLU A N 1
ATOM 2272 C CA . GLU A 1 289 ? -26.455 15.344 19.340 1.00 27.19 289 GLU A CA 1
ATOM 2273 C C . GLU A 1 289 ? -25.239 16.055 18.746 1.00 27.19 289 GLU A C 1
ATOM 2275 O O . GLU A 1 289 ? -24.138 16.010 19.289 1.00 27.19 289 GLU A O 1
ATOM 2280 N N . LEU A 1 290 ? -25.430 16.675 17.584 1.00 34.72 290 LEU A N 1
ATOM 2281 C CA . LEU A 1 290 ? -24.494 17.673 17.088 1.00 34.72 290 LEU A CA 1
ATOM 2282 C C . LEU A 1 290 ? -24.580 18.877 18.034 1.00 34.72 290 LEU A C 1
ATOM 2284 O O . LEU A 1 290 ? -25.667 19.434 18.210 1.00 34.72 290 LEU A O 1
ATOM 2288 N N . ASP A 1 291 ? -23.455 19.265 18.643 1.00 36.06 291 ASP A N 1
ATOM 2289 C CA . ASP A 1 291 ? -23.368 20.491 19.440 1.00 36.06 291 ASP A CA 1
ATOM 2290 C C . ASP A 1 291 ? -23.820 21.674 18.558 1.00 36.06 291 ASP A C 1
ATOM 2292 O O . ASP A 1 291 ? -23.229 21.918 17.499 1.00 36.06 291 ASP A O 1
ATOM 2296 N N . PRO A 1 292 ? -24.853 22.441 18.955 1.00 39.19 292 PRO A N 1
ATOM 2297 C CA . PRO A 1 292 ? -25.336 23.594 18.194 1.00 39.19 292 PRO A CA 1
ATOM 2298 C C . PRO A 1 292 ? -24.276 24.682 17.947 1.00 39.19 292 PRO A C 1
ATOM 2300 O O . PRO A 1 292 ? -24.532 25.631 17.202 1.00 39.19 292 PRO A O 1
ATOM 2303 N N . ARG A 1 293 ? -23.102 24.592 18.583 1.00 40.72 293 ARG A N 1
ATOM 2304 C CA . ARG A 1 293 ? -21.976 25.512 18.387 1.00 40.72 293 ARG A CA 1
ATOM 2305 C C . ARG A 1 293 ? -21.169 25.246 17.116 1.00 40.72 293 ARG A C 1
ATOM 2307 O O . ARG A 1 293 ? -20.576 26.198 16.614 1.00 40.72 293 ARG A O 1
ATOM 2314 N N . ASP A 1 294 ? -21.237 24.045 16.543 1.00 41.41 294 ASP A N 1
ATOM 2315 C CA . ASP A 1 294 ? -20.500 23.693 15.317 1.00 41.41 294 ASP A CA 1
ATOM 2316 C C . ASP A 1 294 ? -21.272 24.021 14.025 1.00 41.41 294 ASP A C 1
ATOM 2318 O O . ASP A 1 294 ? -20.731 23.978 12.923 1.00 41.41 294 ASP A O 1
ATOM 2322 N N . ALA A 1 295 ? -22.537 24.434 14.144 1.00 41.22 295 ALA A N 1
ATOM 2323 C CA . ALA A 1 295 ? -23.388 24.830 13.024 1.00 41.22 295 ALA A CA 1
ATOM 2324 C C . ALA A 1 295 ? -23.477 26.359 12.877 1.00 41.22 295 ALA A C 1
ATOM 2326 O O . ALA A 1 295 ? -24.558 26.951 12.910 1.00 41.22 295 ALA A O 1
ATOM 2327 N N . ARG A 1 296 ? -22.340 27.034 12.685 1.00 31.45 296 ARG A N 1
ATOM 2328 C CA . ARG A 1 296 ? -22.333 28.386 12.105 1.00 31.45 296 ARG A CA 1
ATOM 2329 C C . ARG A 1 296 ? -21.392 28.428 10.918 1.00 31.45 296 ARG A C 1
ATOM 2331 O O . ARG A 1 296 ? -20.191 28.561 11.085 1.00 31.45 296 ARG A O 1
ATOM 2338 N N . VAL A 1 297 ? -22.002 28.339 9.738 1.00 36.88 297 VAL A N 1
ATOM 2339 C CA . VAL A 1 297 ? -21.723 29.055 8.478 1.00 36.88 297 VAL A CA 1
ATOM 2340 C C . VAL A 1 297 ? -22.168 28.141 7.333 1.00 36.88 297 VAL A C 1
ATOM 2342 O O . VAL A 1 297 ? -21.401 27.353 6.800 1.00 36.88 297 VAL A O 1
ATOM 2345 N N . ALA A 1 298 ? -23.443 28.246 6.966 1.00 30.89 298 ALA A N 1
ATOM 2346 C CA . ALA A 1 298 ? -23.924 28.043 5.601 1.00 30.89 298 ALA A CA 1
ATOM 2347 C C . ALA A 1 298 ? -25.333 28.642 5.512 1.00 30.89 298 ALA A C 1
ATOM 2349 O O . ALA A 1 298 ? -26.202 28.352 6.332 1.00 30.89 298 ALA A O 1
ATOM 2350 N N . GLY A 1 299 ? -25.508 29.562 4.567 1.00 28.05 299 GLY A N 1
ATOM 2351 C CA . GLY A 1 299 ? -26.703 30.377 4.403 1.00 28.05 299 GLY A CA 1
ATOM 2352 C C . GLY A 1 299 ? -27.975 29.581 4.103 1.00 28.05 299 GLY A C 1
ATOM 2353 O O . GLY A 1 299 ? -27.967 28.521 3.488 1.00 28.05 299 GLY A O 1
ATOM 2354 N N . SER A 1 300 ? -29.073 30.175 4.550 1.00 28.58 300 SER A N 1
ATOM 2355 C CA . SER A 1 300 ? -30.480 29.852 4.313 1.00 28.58 300 SER A CA 1
ATOM 2356 C C . SER A 1 300 ? -30.861 29.576 2.852 1.00 28.58 300 SER A C 1
ATOM 2358 O O . SER A 1 300 ? -30.438 30.344 1.994 1.00 28.58 300 SER A O 1
ATOM 2360 N N . ILE A 1 301 ? -31.776 28.615 2.625 1.00 30.05 301 ILE A N 1
ATOM 2361 C CA . ILE A 1 301 ? -32.893 28.620 1.639 1.00 30.05 301 ILE A CA 1
ATOM 2362 C C . ILE A 1 301 ? -33.905 27.496 2.030 1.00 30.05 301 ILE A C 1
ATOM 2364 O O . ILE A 1 301 ? -33.489 26.518 2.651 1.00 30.05 301 ILE A O 1
ATOM 2368 N N . PRO A 1 302 ? -35.229 27.646 1.780 1.00 32.09 302 PRO A N 1
ATOM 2369 C CA . PRO A 1 302 ? -36.294 27.142 2.657 1.00 32.09 302 PRO A CA 1
ATOM 2370 C C . PRO A 1 302 ? -36.984 25.829 2.225 1.00 32.09 302 PRO A C 1
ATOM 2372 O O . PRO A 1 302 ? -36.692 25.228 1.196 1.00 32.09 302 PRO A O 1
ATOM 2375 N N . THR A 1 303 ? -37.909 25.401 3.087 1.00 32.72 303 THR A N 1
ATOM 2376 C CA . THR A 1 303 ? -38.569 24.096 3.206 1.00 32.72 303 THR A CA 1
ATOM 2377 C C . THR A 1 303 ? -39.781 23.826 2.298 1.00 32.72 303 THR A C 1
ATOM 2379 O O . THR A 1 303 ? -40.548 24.719 1.960 1.00 32.72 303 THR A O 1
ATOM 2382 N N . GLN A 1 304 ? -39.997 22.510 2.125 1.00 30.42 304 GLN A N 1
ATOM 2383 C CA . GLN A 1 304 ? -41.249 21.741 1.964 1.00 30.42 304 GLN A CA 1
ATOM 2384 C C . GLN A 1 304 ? -41.990 21.679 0.614 1.00 30.42 304 GLN A C 1
ATOM 2386 O O . GLN A 1 304 ? -42.439 22.670 0.053 1.00 30.42 304 GLN A O 1
ATOM 2391 N N . GLY A 1 305 ? -42.259 20.431 0.204 1.00 26.41 305 GLY A N 1
ATOM 2392 C CA . GLY A 1 305 ? -43.294 20.045 -0.756 1.00 26.41 305 GLY A CA 1
ATOM 2393 C C . GLY A 1 305 ? -43.442 18.519 -0.838 1.00 26.41 305 GLY A C 1
ATOM 2394 O O . GLY A 1 305 ? -42.591 17.840 -1.400 1.00 26.41 305 GLY A O 1
ATOM 2395 N N . GLU A 1 306 ? -44.507 17.979 -0.240 1.00 28.66 306 GLU A N 1
ATOM 2396 C CA . GLU A 1 306 ? -44.898 16.561 -0.244 1.00 28.66 306 GLU A CA 1
ATOM 2397 C C . GLU A 1 306 ? -45.175 16.021 -1.659 1.00 28.66 306 GLU A C 1
ATOM 2399 O O . GLU A 1 306 ? -45.999 16.605 -2.361 1.00 28.66 306 GLU A O 1
ATOM 2404 N N . ILE A 1 307 ? -44.646 14.843 -2.041 1.00 31.53 307 ILE A N 1
ATOM 2405 C CA . ILE A 1 307 ? -45.256 14.021 -3.107 1.00 31.53 307 ILE A CA 1
ATOM 2406 C C . ILE A 1 307 ? -45.264 12.518 -2.758 1.00 31.53 307 ILE A C 1
ATOM 2408 O O . ILE A 1 307 ? -44.252 11.839 -2.631 1.00 31.53 307 ILE A O 1
ATOM 2412 N N . LYS A 1 308 ? -46.511 12.060 -2.634 1.00 27.42 308 LYS A N 1
ATOM 2413 C CA . LYS A 1 308 ? -47.142 10.736 -2.534 1.00 27.42 308 LYS A CA 1
ATOM 2414 C C . LYS A 1 308 ? -46.422 9.491 -3.092 1.00 27.42 308 LYS A C 1
ATOM 2416 O O . LYS A 1 308 ? -45.946 9.450 -4.221 1.00 27.42 308 LYS A O 1
ATOM 2421 N N . LYS A 1 309 ? -46.598 8.411 -2.314 1.00 31.62 309 LYS A N 1
ATOM 2422 C CA . LYS A 1 309 ? -46.536 6.975 -2.652 1.00 31.62 309 LYS A CA 1
ATOM 2423 C C . LYS A 1 309 ? -47.010 6.630 -4.075 1.00 31.62 309 LYS A C 1
ATOM 2425 O O . LYS A 1 309 ? -48.160 6.906 -4.415 1.00 31.62 309 LYS A O 1
ATOM 2430 N N . LYS A 1 310 ? -46.218 5.821 -4.787 1.00 26.89 310 LYS A N 1
ATOM 2431 C CA . LYS A 1 310 ? -46.703 4.718 -5.639 1.00 26.89 310 LYS A CA 1
ATOM 2432 C C . LYS A 1 310 ? -45.741 3.537 -5.521 1.00 26.89 310 LYS A C 1
ATOM 2434 O O . LYS A 1 310 ? -44.544 3.690 -5.729 1.00 26.89 310 LYS A O 1
ATOM 2439 N N . GLY A 1 311 ? -46.285 2.390 -5.125 1.00 23.39 311 GLY A N 1
ATOM 2440 C CA . GLY A 1 311 ? -45.559 1.130 -5.049 1.00 23.39 311 GLY A CA 1
ATOM 2441 C C . GLY A 1 311 ? -45.450 0.451 -6.409 1.00 23.39 311 GLY A C 1
ATOM 2442 O O . GLY A 1 311 ? -46.295 0.654 -7.278 1.00 23.39 311 GLY A O 1
ATOM 2443 N N . TYR A 1 312 ? -44.440 -0.403 -6.528 1.00 24.06 312 TYR A N 1
ATOM 2444 C CA . TYR A 1 312 ? -44.430 -1.524 -7.454 1.00 24.06 312 TYR A CA 1
ATOM 2445 C C . TYR A 1 312 ? -44.009 -2.769 -6.678 1.00 24.06 312 TYR A C 1
ATOM 2447 O O . TYR A 1 312 ? -42.982 -2.786 -6.003 1.00 24.06 312 TYR A O 1
ATOM 2455 N N . ILE A 1 313 ? -44.879 -3.773 -6.735 1.00 23.94 313 ILE A N 1
ATOM 2456 C CA . ILE A 1 313 ? -44.658 -5.140 -6.277 1.00 23.94 313 ILE A CA 1
ATOM 2457 C C . ILE A 1 313 ? -43.930 -5.853 -7.419 1.00 23.94 313 ILE A C 1
ATOM 2459 O O . ILE A 1 313 ? -44.439 -5.865 -8.538 1.00 23.94 313 ILE A O 1
ATOM 2463 N N . LEU A 1 314 ? -42.779 -6.461 -7.140 1.00 25.77 314 LEU A N 1
ATOM 2464 C CA . LEU A 1 314 ? -42.217 -7.528 -7.966 1.00 25.77 314 LEU A CA 1
ATOM 2465 C C . LEU A 1 314 ? -41.997 -8.753 -7.079 1.00 25.77 314 LEU A C 1
ATOM 2467 O O . LEU A 1 314 ? -41.622 -8.641 -5.912 1.00 25.77 314 LEU A O 1
ATOM 2471 N N . SER A 1 315 ? -42.391 -9.897 -7.626 1.00 24.12 315 SER A N 1
ATOM 2472 C CA . SER A 1 315 ? -42.731 -11.129 -6.930 1.00 24.12 315 SER A CA 1
ATOM 2473 C C . SER A 1 315 ? -41.538 -11.855 -6.315 1.00 24.12 315 SER A C 1
ATOM 2475 O O . SER A 1 315 ? -40.449 -11.911 -6.879 1.00 24.12 315 SER A O 1
ATOM 2477 N N . ARG A 1 316 ? -41.835 -12.469 -5.166 1.00 27.72 316 ARG A N 1
ATOM 2478 C CA . ARG A 1 316 ? -41.164 -13.615 -4.544 1.00 27.72 316 ARG A CA 1
ATOM 2479 C C . ARG A 1 316 ? -40.877 -14.706 -5.584 1.00 27.72 316 ARG A C 1
ATOM 2481 O O . ARG A 1 316 ? -41.791 -15.042 -6.325 1.00 27.72 316 ARG A O 1
ATOM 2488 N N . ASP A 1 317 ? -39.647 -15.216 -5.607 1.00 25.70 317 ASP A N 1
ATOM 2489 C CA . ASP A 1 317 ? -39.340 -16.655 -5.548 1.00 25.70 317 ASP A CA 1
ATOM 2490 C C . ASP A 1 317 ? -37.821 -16.882 -5.585 1.00 25.70 317 ASP A C 1
ATOM 2492 O O . ASP A 1 317 ? -37.201 -16.984 -6.637 1.00 25.70 317 ASP A O 1
ATOM 2496 N N . SER A 1 318 ? -37.227 -16.950 -4.393 1.00 25.09 318 SER A N 1
ATOM 2497 C CA . SER A 1 318 ? -36.086 -17.817 -4.076 1.00 25.09 318 SER A CA 1
ATOM 2498 C C . SER A 1 318 ? -35.886 -17.756 -2.563 1.00 25.09 318 SER A C 1
ATOM 2500 O O . SER A 1 318 ? -35.335 -16.789 -2.033 1.00 25.09 318 SER A O 1
ATOM 2502 N N . GLU A 1 319 ? -36.402 -18.756 -1.851 1.00 25.66 319 GLU A N 1
ATOM 2503 C CA . GLU A 1 319 ? -36.066 -18.983 -0.448 1.00 25.66 319 GLU A CA 1
ATOM 2504 C C . GLU A 1 319 ? -34.572 -19.310 -0.349 1.00 25.66 319 GLU A C 1
ATOM 2506 O O . GLU A 1 319 ? -34.146 -20.435 -0.592 1.00 25.66 319 GLU A O 1
ATOM 25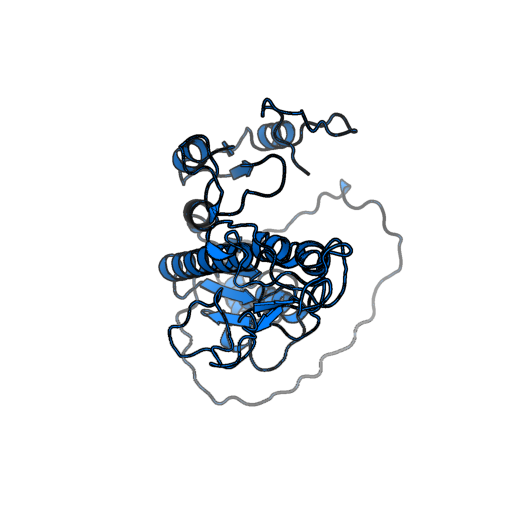11 N N . VAL A 1 320 ? -33.768 -18.311 0.008 1.00 25.47 320 VAL A N 1
ATOM 2512 C CA . VAL A 1 320 ? -32.470 -18.539 0.640 1.00 25.47 320 VAL A CA 1
ATOM 2513 C C . VAL A 1 320 ? -32.682 -18.248 2.116 1.00 25.47 320 VAL A C 1
ATOM 2515 O O . VAL A 1 320 ? -32.887 -17.103 2.519 1.00 25.47 320 VAL A O 1
ATOM 2518 N N . THR A 1 321 ? -32.702 -19.298 2.929 1.00 23.52 321 THR A N 1
ATOM 2519 C CA . THR A 1 321 ? -32.738 -19.207 4.390 1.00 23.52 321 THR A CA 1
ATOM 2520 C C . THR A 1 321 ? -31.444 -18.566 4.898 1.00 23.52 321 THR A C 1
ATOM 2522 O O . THR A 1 321 ? -30.477 -19.250 5.217 1.00 23.52 321 THR A O 1
ATOM 2525 N N . LEU A 1 322 ? -31.422 -17.234 4.964 1.00 31.94 322 LEU A N 1
ATOM 2526 C CA . LEU A 1 322 ? -30.374 -16.412 5.579 1.00 31.94 322 LEU A CA 1
ATOM 2527 C C . LEU A 1 322 ? -30.702 -16.197 7.064 1.00 31.94 322 LEU A C 1
ATOM 2529 O O . LEU A 1 322 ? -31.032 -15.093 7.483 1.00 31.94 322 LEU A O 1
ATOM 2533 N N . SER A 1 323 ? -30.685 -17.260 7.871 1.00 24.59 323 SER A N 1
ATOM 2534 C CA . SER A 1 323 ? -31.134 -17.191 9.272 1.00 24.59 323 SER A CA 1
ATOM 2535 C C . SER A 1 323 ? -30.021 -16.998 10.314 1.00 24.59 323 SER A C 1
ATOM 2537 O O . SER A 1 323 ? -30.255 -17.324 11.472 1.00 24.59 323 SER A O 1
ATOM 2539 N N . HIS A 1 324 ? -28.830 -16.498 9.957 1.00 26.67 324 HIS A N 1
ATOM 2540 C CA . HIS A 1 324 ? -27.711 -16.386 10.918 1.00 26.67 324 HIS A CA 1
ATOM 2541 C C . HIS A 1 324 ? -26.920 -15.063 10.910 1.00 26.67 324 HIS A C 1
ATOM 2543 O O . HIS A 1 324 ? -25.929 -14.953 11.621 1.00 26.67 324 HIS A O 1
ATOM 2549 N N . TRP A 1 325 ? -27.372 -14.021 10.209 1.00 31.55 325 TRP A N 1
ATOM 2550 C CA . TRP A 1 325 ? -26.712 -12.707 10.242 1.00 31.55 325 TRP A CA 1
ATOM 2551 C C . TRP A 1 325 ? -27.189 -11.885 11.447 1.00 31.55 325 TRP A C 1
ATOM 2553 O O . TRP A 1 325 ? -28.058 -11.026 11.312 1.00 31.55 325 TRP A O 1
ATOM 2563 N N . SER A 1 326 ? -26.687 -12.186 12.648 1.00 26.38 326 SER A N 1
ATOM 2564 C CA . SER A 1 326 ? -27.020 -11.422 13.864 1.00 26.38 326 SER A CA 1
ATOM 2565 C C . SER A 1 326 ? -25.809 -10.838 14.594 1.00 26.38 326 SER A C 1
ATOM 2567 O O . SER A 1 326 ? -25.938 -10.479 15.767 1.00 26.38 326 SER A O 1
ATOM 2569 N N . ARG A 1 327 ? -24.637 -10.754 13.958 1.00 34.00 327 ARG A N 1
ATOM 2570 C CA . ARG A 1 327 ? -23.444 -10.144 14.558 1.00 34.00 327 ARG A CA 1
ATOM 2571 C C . ARG A 1 327 ? -22.723 -9.237 13.566 1.00 34.00 327 ARG A C 1
ATOM 2573 O O . ARG A 1 327 ? -22.944 -9.308 12.363 1.00 34.00 327 ARG A O 1
ATOM 2580 N N . SER A 1 328 ? -22.008 -8.290 14.149 1.00 34.38 328 SER A N 1
ATOM 2581 C CA . SER A 1 328 ? -21.477 -7.068 13.562 1.00 34.38 328 SER A CA 1
ATOM 2582 C C . SER A 1 328 ? -20.629 -7.286 12.319 1.00 34.38 328 SER A C 1
ATOM 2584 O O . SER A 1 328 ? -19.840 -8.220 12.262 1.00 34.38 328 SER A O 1
ATOM 2586 N N . ILE A 1 329 ? -20.796 -6.403 11.333 1.00 36.53 329 ILE A N 1
ATOM 2587 C CA . ILE A 1 329 ? -20.075 -6.483 10.063 1.00 36.53 329 ILE A CA 1
ATOM 2588 C C . ILE A 1 329 ? -18.739 -5.778 10.237 1.00 36.53 329 ILE A C 1
ATOM 2590 O O . ILE A 1 329 ? -18.685 -4.563 10.432 1.00 36.53 329 ILE A O 1
ATOM 2594 N N . GLU A 1 330 ? -17.673 -6.558 10.178 1.00 37.69 330 GLU A N 1
ATOM 2595 C CA . GLU A 1 330 ? -16.309 -6.054 10.112 1.00 37.69 330 GLU A CA 1
ATOM 2596 C C . GLU A 1 330 ? -15.970 -5.753 8.650 1.00 37.69 330 GLU A C 1
ATOM 2598 O O . GLU A 1 330 ? -16.357 -6.501 7.751 1.00 37.69 330 GLU A O 1
ATOM 2603 N N . LEU A 1 331 ? -15.282 -4.645 8.384 1.00 39.62 331 LEU A N 1
ATOM 2604 C CA . LEU A 1 331 ? -14.920 -4.251 7.027 1.00 39.62 331 LEU A CA 1
ATOM 2605 C C . LEU A 1 331 ? -13.431 -3.968 6.926 1.00 39.62 331 LEU A C 1
ATOM 2607 O O . LEU A 1 331 ? -12.924 -3.107 7.644 1.00 39.62 331 LEU A O 1
ATOM 2611 N N . VAL A 1 332 ? -12.774 -4.604 5.961 1.00 52.66 332 VAL A N 1
ATOM 2612 C CA . VAL A 1 332 ? -11.402 -4.277 5.577 1.00 52.66 332 VAL A CA 1
ATOM 2613 C C . VAL A 1 332 ? -11.378 -3.820 4.124 1.00 52.66 332 VAL A C 1
ATOM 2615 O O . VAL A 1 332 ? -11.757 -4.576 3.233 1.00 52.66 332 VAL A O 1
ATOM 2618 N N . ILE A 1 333 ? -10.951 -2.579 3.886 1.00 48.59 333 ILE A N 1
ATOM 2619 C CA . ILE A 1 333 ? -10.665 -2.063 2.541 1.00 48.59 333 ILE A CA 1
ATOM 2620 C C . ILE A 1 333 ? -9.153 -2.016 2.388 1.00 48.59 333 ILE A C 1
ATOM 2622 O O . ILE A 1 333 ? -8.460 -1.493 3.261 1.00 48.59 333 ILE A O 1
ATOM 2626 N N . MET A 1 334 ? -8.645 -2.544 1.284 1.00 46.56 334 MET A N 1
ATOM 2627 C CA . MET A 1 334 ? -7.217 -2.554 1.020 1.00 46.56 334 MET A CA 1
ATOM 2628 C C . MET A 1 334 ? -6.928 -1.999 -0.378 1.00 46.56 334 MET A C 1
ATOM 2630 O O . MET A 1 334 ? -7.242 -2.681 -1.358 1.00 46.56 334 MET A O 1
ATOM 2634 N N . PRO A 1 335 ? -6.371 -0.779 -0.498 1.00 39.84 335 PRO A N 1
ATOM 2635 C CA . PRO A 1 335 ? -5.796 -0.312 -1.750 1.00 39.84 335 PRO A CA 1
ATOM 2636 C C . PRO A 1 335 ? -4.514 -1.105 -2.091 1.00 39.84 335 PRO A C 1
ATOM 2638 O O . PRO A 1 335 ? -3.551 -1.118 -1.323 1.00 39.84 335 PRO A O 1
ATOM 2641 N N . LEU A 1 336 ? -4.542 -1.779 -3.238 1.00 32.69 336 LEU A N 1
ATOM 2642 C CA . LEU A 1 336 ? -3.524 -2.566 -3.926 1.00 32.69 336 LEU A CA 1
ATOM 2643 C C . LEU A 1 336 ? -3.347 -1.974 -5.310 1.00 32.69 336 LEU A C 1
ATOM 2645 O O . LEU A 1 336 ? -4.312 -1.948 -6.049 1.00 32.69 336 LEU A O 1
ATOM 2649 N N . ILE A 1 337 ? -2.137 -1.672 -5.742 1.00 39.66 337 ILE A N 1
ATOM 2650 C CA . ILE A 1 337 ? -1.899 -1.287 -7.135 1.00 39.66 337 ILE A CA 1
ATOM 2651 C C . ILE A 1 337 ? -1.817 -2.550 -7.991 1.00 39.66 337 ILE A C 1
ATOM 2653 O O . ILE A 1 337 ? -1.024 -3.449 -7.706 1.00 39.66 337 ILE A O 1
ATOM 2657 N N . VAL A 1 338 ? -2.679 -2.647 -9.002 1.00 29.03 338 VAL A N 1
ATOM 2658 C CA . VAL A 1 338 ? -2.760 -3.810 -9.898 1.00 29.03 338 VAL A CA 1
ATOM 2659 C C . VAL A 1 338 ? -2.041 -3.490 -11.205 1.00 29.03 338 VAL A C 1
ATOM 2661 O O . VAL A 1 338 ? -2.121 -2.364 -11.678 1.00 29.03 338 VAL A O 1
ATOM 2664 N N . LEU A 1 339 ? -1.335 -4.494 -11.734 1.00 30.52 339 LEU A N 1
ATOM 2665 C CA . LEU A 1 339 ? -0.554 -4.486 -12.977 1.00 30.52 339 LEU A CA 1
ATOM 2666 C C . LEU A 1 339 ? -1.349 -4.921 -14.206 1.00 30.52 339 LEU A C 1
ATOM 2668 O O . LEU A 1 339 ? -2.247 -5.783 -14.034 1.00 30.52 339 LEU A O 1
#